Protein AF-A0A2V4NZB8-F1 (afdb_monomer)

Secondary structure (DSSP, 8-state):
------------------------------------THHHHHHHHHHHHHHS-HHHHHHHHHHHHS-HHHHHHIIIIIHHHHHHHHHHHHHHHHHHTS-HHHHHHHHHHHTS-HHHHHHIIIIIHHHHHHHHHHHHHHHHHHHS-HHHHHHHHHHHTS-HHHHHHIIIIIHHHHHHHHHHHHHHHHHHHS-HHHHHHHHHHHTS-HHHHHHIIIIIHHHHHHHHHHHHHH-

InterPro domains:
  IPR005506 Protein of unknown function DUF312, ALF [PF03752] (42-82)
  IPR005506 Protein of unknown function DUF312, ALF [PF03752] (91-128)
  IPR005506 Protein of unknown function DUF312, ALF [PF03752] (134-174)
  IPR005506 Protein of unknown function DUF312, ALF [PF03752] (180-220)

Mean predicted aligned error: 11.59 Å

pLDDT: mean 86.74, std 21.32, range [32.03, 98.62]

Organism: NCBI:txid565073

Sequence (231 aa):
MRAGALRSRIAASGVLALSLVTGLLAVPAAADTAPPAANGDRAKVVAAWKGGGPAVRRAAEIALTGADSDVTAFLTAGQSAAAEADLRANLEQVMGISGPGVRAAGAKALAGSAADVQAFLNGGMKKAVEDDQRVRLSQIMATGGPGVKAAAGKAMDGTVDDVTRFLNEGQFKARDDDDRVKLTQLMSSGGPEVKKAAGAALDGTPDDVREFLRAGWQVAASRDQETLTVA

Solvent-accessible surface area (backbone atoms only — not comparable to full-atom values): 13087 Å² total; per-residue (Å²): 140,82,86,86,90,81,91,84,84,88,87,83,92,84,84,85,87,88,80,88,80,86,88,78,88,80,69,80,79,75,76,86,72,71,75,74,63,60,63,61,53,51,50,52,39,52,50,40,36,72,70,41,50,75,43,21,23,54,52,28,49,54,21,70,78,49,54,72,67,36,42,49,46,28,77,75,46,44,48,62,56,20,46,44,52,37,51,51,53,51,51,53,53,53,34,75,78,45,49,72,43,33,30,55,54,46,54,58,24,66,75,50,52,67,66,43,38,48,50,33,76,76,53,56,44,56,64,26,49,50,51,35,50,54,52,52,46,51,56,49,32,75,73,42,50,73,45,22,30,54,54,38,49,57,19,68,77,47,51,73,66,38,39,50,47,31,75,75,48,48,53,57,56,24,43,49,54,39,50,53,52,52,46,52,53,50,31,72,76,40,48,73,45,23,32,52,54,39,50,59,21,65,78,50,51,72,62,41,40,49,47,31,74,73,52,45,49,63,57,22,47,51,51,37,51,54,56,66,74,76,108

Foldseek 3Di:
DDDDDDDDDDDDDDDDDDDDDDDDDPDPDDPPPDDPPVVVLLVVLVVQLVPPDPQSVVLSVVLNPDDSVSSVVCVVPVNVVSNLVRLLVVLVVVLVPDAPLSVVCSVVLSVDDSVSSVVCVVPVCPVSRLVRLLVVLVVLLVPDDPQSVVQSVVLNPDDSVSSVCCVVPVNVVSRLVRLLVVLVVLLVPADPQSVVQSVVLNVDDSVSSVCCVVPVSVVSRVVRVVVVVVD

Radius of gyration: 45.08 Å; Cα contacts (8 Å, |Δi|>4): 193; chains: 1; bounding box: 103×44×151 Å

Nearest PDB structures (foldseek):
  8w20-assembly1_A  TM=7.837E-01  e=1.047E-11  Streptomyces coelicolor A3(2)
  8w22-assembly1_A  TM=8.767E-01  e=7.640E-05  Streptomyces coelicolor A3(2)

Structure (mmCIF, N/CA/C/O backbone):
data_AF-A0A2V4NZB8-F1
#
_entry.id   AF-A0A2V4NZB8-F1
#
loop_
_atom_site.group_PDB
_atom_site.id
_atom_site.type_symbol
_atom_site.label_atom_id
_atom_site.label_alt_id
_atom_site.label_comp_id
_atom_site.label_asym_id
_atom_site.label_entity_id
_atom_site.label_seq_id
_atom_site.pdbx_PDB_ins_code
_atom_site.Cartn_x
_atom_site.Cartn_y
_atom_site.Cartn_z
_atom_site.occupancy
_atom_site.B_iso_or_equiv
_atom_site.auth_seq_id
_atom_site.auth_comp_id
_atom_site.auth_asym_id
_atom_site.auth_atom_id
_atom_site.pdbx_PDB_model_num
ATOM 1 N N . MET A 1 1 ? -76.070 0.868 102.506 1.00 38.19 1 MET A N 1
ATOM 2 C CA . MET A 1 1 ? -77.181 -0.104 102.665 1.00 38.19 1 MET A CA 1
ATOM 3 C C . MET A 1 1 ? -77.245 -0.909 101.373 1.00 38.19 1 MET A C 1
ATOM 5 O O . MET A 1 1 ? -77.359 -0.278 100.343 1.00 38.19 1 MET A O 1
ATOM 9 N N . ARG A 1 2 ? -77.094 -2.228 101.282 1.00 39.91 2 ARG A N 1
ATOM 10 C CA . 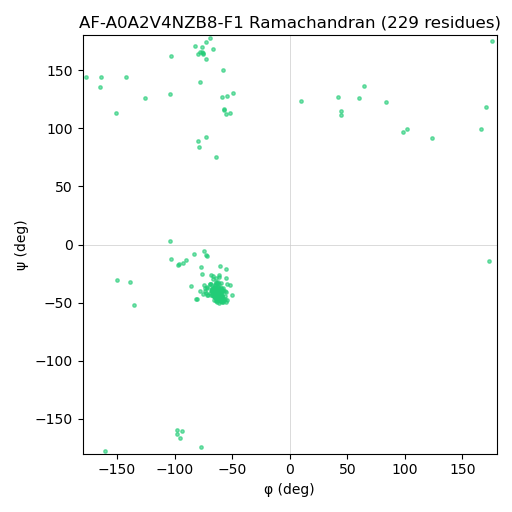ARG A 1 2 ? -76.957 -3.326 102.242 1.00 39.91 2 ARG A CA 1
ATOM 11 C C . ARG A 1 2 ? -75.945 -4.323 101.661 1.00 39.91 2 ARG A C 1
ATOM 13 O O . ARG A 1 2 ? -75.896 -4.527 100.455 1.00 39.91 2 ARG A O 1
ATOM 20 N N . ALA A 1 3 ? -75.160 -4.899 102.558 1.00 32.41 3 ALA A N 1
ATOM 21 C CA . ALA A 1 3 ? -74.259 -6.016 102.332 1.00 32.41 3 ALA A CA 1
ATOM 22 C C . ALA A 1 3 ? -75.007 -7.363 102.395 1.00 32.41 3 ALA A C 1
ATOM 24 O O . ALA A 1 3 ? -76.133 -7.414 102.889 1.00 32.41 3 ALA A O 1
ATOM 25 N N . GLY A 1 4 ? -74.315 -8.441 102.012 1.00 33.25 4 GLY A N 1
ATOM 26 C CA . GLY A 1 4 ? -74.615 -9.820 102.429 1.00 33.25 4 GLY A CA 1
ATOM 27 C C . GLY A 1 4 ? -74.842 -10.758 101.239 1.00 33.25 4 GLY A C 1
ATOM 28 O O . GLY A 1 4 ? -75.910 -10.718 100.652 1.00 33.25 4 GLY A O 1
ATOM 29 N N . ALA A 1 5 ? -73.835 -11.460 100.708 1.00 41.47 5 ALA A N 1
ATOM 30 C CA . ALA A 1 5 ? -73.106 -12.617 101.257 1.00 41.47 5 ALA A CA 1
ATOM 31 C C . ALA A 1 5 ? -73.820 -13.963 101.014 1.00 41.47 5 ALA A C 1
ATOM 33 O O . ALA A 1 5 ? -74.937 -14.149 101.473 1.00 41.47 5 ALA A O 1
ATOM 34 N N . LEU A 1 6 ? -73.135 -14.905 100.348 1.00 42.62 6 LEU A N 1
ATOM 35 C CA . LEU A 1 6 ? -72.707 -16.234 100.844 1.00 42.62 6 LEU A CA 1
ATOM 36 C C . LEU A 1 6 ? -72.171 -17.064 99.647 1.00 42.62 6 LEU A C 1
ATOM 38 O O . LEU A 1 6 ? -72.832 -17.148 98.624 1.00 42.62 6 LEU A O 1
ATOM 42 N N . ARG A 1 7 ? -70.889 -17.478 99.660 1.00 40.66 7 ARG A N 1
ATOM 43 C CA . ARG A 1 7 ? -70.364 -18.833 100.007 1.00 40.66 7 ARG A CA 1
ATOM 44 C C . ARG A 1 7 ? -70.812 -19.935 99.023 1.00 40.66 7 ARG A C 1
ATOM 46 O O . ARG A 1 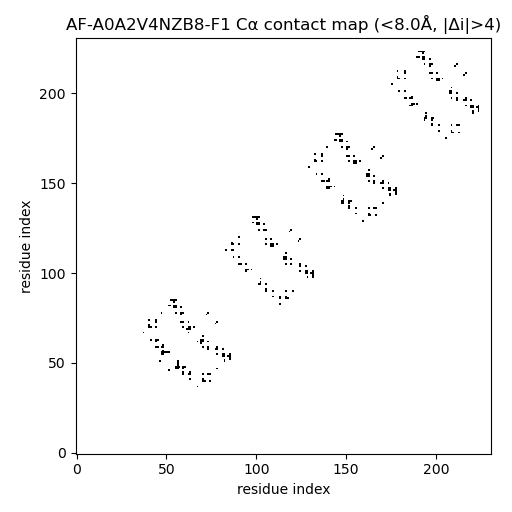7 ? -71.994 -20.050 98.776 1.00 40.66 7 ARG A O 1
ATOM 53 N N . SER A 1 8 ? -70.008 -20.887 98.544 1.00 37.38 8 SER A N 1
ATOM 54 C CA . SER A 1 8 ? -68.585 -21.269 98.621 1.00 37.38 8 SER A CA 1
ATOM 55 C C . SER A 1 8 ? -68.445 -22.610 97.847 1.00 37.38 8 SER A C 1
ATOM 57 O O . SER A 1 8 ? -69.471 -23.219 97.545 1.00 37.38 8 SER A O 1
ATOM 59 N N . ARG A 1 9 ? -67.198 -23.106 97.693 1.00 40.44 9 ARG A N 1
ATOM 60 C CA . ARG A 1 9 ? -66.689 -24.421 97.192 1.00 40.44 9 ARG A CA 1
ATOM 61 C C . ARG A 1 9 ? -66.165 -24.368 95.738 1.00 40.44 9 ARG A C 1
ATOM 63 O O . ARG A 1 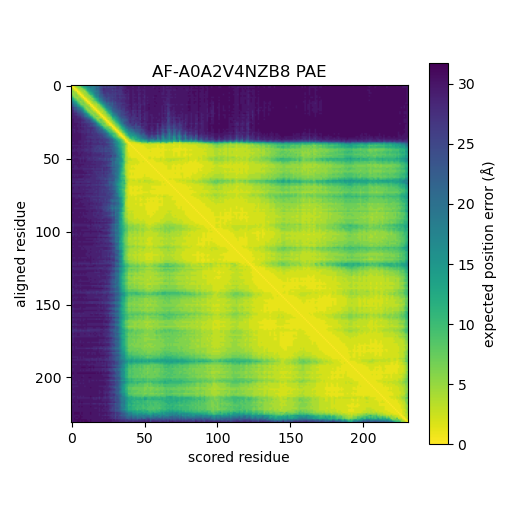9 ? -66.969 -24.235 94.830 1.00 40.44 9 ARG A O 1
ATOM 70 N N . ILE A 1 10 ? -64.850 -24.273 95.440 1.00 39.75 10 ILE A N 1
ATOM 71 C CA . ILE A 1 10 ? -63.638 -25.078 95.814 1.00 39.75 10 ILE A CA 1
ATOM 72 C C . ILE A 1 10 ? -63.821 -26.530 95.320 1.00 39.75 10 ILE A C 1
ATOM 74 O O . ILE A 1 10 ? -64.849 -27.105 95.648 1.00 39.75 10 ILE A O 1
ATOM 78 N N . ALA A 1 11 ? -62.971 -27.219 94.543 1.00 38.00 11 ALA A N 1
A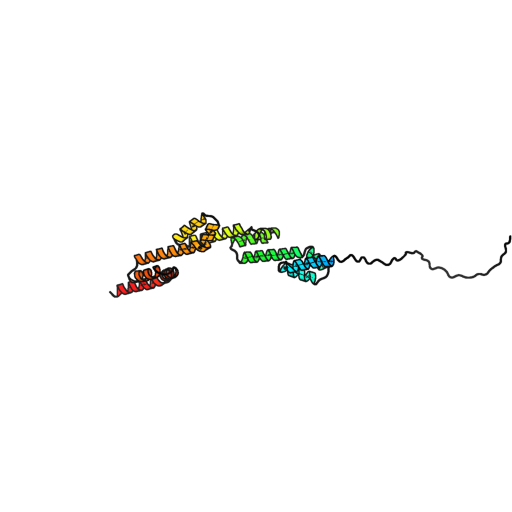TOM 79 C CA . ALA A 1 11 ? -61.527 -27.232 94.230 1.00 38.00 11 ALA A CA 1
ATOM 80 C C . ALA A 1 11 ? -61.348 -27.981 92.864 1.00 38.00 11 ALA A C 1
ATOM 82 O O . ALA A 1 11 ? -62.349 -28.422 92.318 1.00 38.00 11 ALA A O 1
ATOM 83 N N . ALA A 1 12 ? -60.200 -28.256 92.234 1.00 35.16 12 ALA A N 1
ATOM 84 C CA . ALA A 1 12 ? -58.782 -28.213 92.577 1.00 35.16 12 ALA A CA 1
ATOM 85 C C . ALA A 1 12 ? -57.939 -28.264 91.275 1.00 35.16 12 ALA A C 1
ATOM 87 O O . ALA A 1 12 ? -58.286 -28.967 90.332 1.00 35.16 12 ALA A O 1
ATOM 88 N N . SER A 1 13 ? -56.821 -27.538 91.294 1.00 32.88 13 SER A N 1
ATOM 89 C CA . SER A 1 13 ? -55.451 -27.945 90.933 1.00 32.88 13 SER A CA 1
ATOM 90 C C . SER A 1 13 ? -55.152 -28.769 89.663 1.00 32.88 13 SER A C 1
ATOM 92 O O . SER A 1 13 ? -55.308 -29.984 89.636 1.00 32.88 13 SER A O 1
ATOM 94 N N . GLY A 1 14 ? -54.489 -28.110 88.705 1.00 36.59 14 GLY A N 1
ATOM 95 C CA . GLY A 1 14 ? -53.557 -28.702 87.737 1.00 36.59 14 GLY A CA 1
ATOM 96 C C . GLY A 1 14 ? -52.512 -27.654 87.336 1.00 36.59 14 GLY A C 1
ATOM 97 O O . GLY A 1 14 ? -52.858 -26.619 86.781 1.00 36.59 14 GLY A O 1
ATOM 98 N N . VAL A 1 15 ? -51.259 -27.884 87.725 1.00 39.03 15 VAL A N 1
ATOM 99 C CA . VAL A 1 15 ? -50.128 -26.943 87.729 1.00 39.03 15 VAL A CA 1
ATOM 100 C C . VAL A 1 15 ? -49.504 -26.736 86.342 1.00 39.03 15 VAL A C 1
ATOM 102 O O . VAL A 1 15 ? -49.318 -27.681 85.586 1.00 39.03 15 VAL A O 1
ATOM 105 N N . LEU A 1 16 ? -49.161 -25.466 86.096 1.00 32.03 16 LEU A N 1
ATOM 106 C CA . LEU A 1 16 ? -48.114 -24.880 85.248 1.00 32.03 16 LEU A CA 1
ATOM 107 C C . LEU A 1 16 ? -47.325 -25.779 84.271 1.00 32.03 16 LEU A C 1
ATOM 109 O O . LEU A 1 16 ? -46.498 -26.588 84.681 1.00 32.03 16 LEU A O 1
ATOM 113 N N . ALA A 1 17 ? -47.368 -25.386 82.995 1.00 36.34 17 ALA A N 1
ATOM 114 C CA . ALA A 1 17 ? -46.155 -25.163 82.209 1.00 36.34 17 ALA A CA 1
ATOM 115 C C . ALA A 1 17 ? -46.210 -23.741 81.622 1.00 36.34 17 ALA A C 1
ATOM 117 O O . ALA A 1 17 ? -47.206 -23.322 81.036 1.00 36.34 17 ALA A O 1
ATOM 118 N N . LEU A 1 18 ? -45.151 -22.985 81.898 1.00 34.28 18 LEU A N 1
ATOM 119 C CA . LEU A 1 18 ? -45.003 -21.538 81.792 1.00 34.28 18 LEU A CA 1
ATOM 120 C C . LEU A 1 18 ? -44.180 -21.178 80.543 1.00 34.28 18 LEU A C 1
ATOM 122 O O . LEU A 1 18 ? -43.089 -21.722 80.393 1.00 34.28 18 LEU A O 1
ATOM 126 N N . SER A 1 19 ? -44.670 -20.260 79.697 1.00 39.81 19 SER A N 1
ATOM 127 C CA . SER A 1 19 ? -43.939 -19.198 78.943 1.00 39.81 19 SER A CA 1
ATOM 128 C C . SER A 1 19 ? -44.884 -18.639 77.849 1.00 39.81 19 SER A C 1
ATOM 130 O O . SER A 1 19 ? -45.218 -19.357 76.918 1.00 39.81 19 SER A O 1
ATOM 132 N N . LEU A 1 20 ? -45.578 -17.489 77.977 1.00 35.19 20 LEU A N 1
ATOM 133 C CA . LEU A 1 20 ? -45.130 -16.073 77.978 1.00 35.19 20 LEU A CA 1
ATOM 134 C C . LEU A 1 20 ? -44.109 -15.808 76.843 1.00 35.19 20 LEU A C 1
ATOM 136 O O . LEU A 1 20 ? -43.034 -16.386 76.888 1.00 35.19 20 LEU A O 1
ATOM 140 N N . VAL A 1 21 ? -44.350 -14.988 75.802 1.00 38.50 21 VAL A N 1
ATOM 141 C CA . VAL A 1 21 ? -44.764 -13.563 75.820 1.00 38.50 21 VAL A CA 1
ATOM 142 C C . VAL A 1 21 ? -45.006 -13.025 74.381 1.00 38.50 21 VAL A C 1
ATOM 144 O O . VAL A 1 21 ? -44.284 -13.415 73.474 1.00 38.50 21 VAL A O 1
ATOM 147 N N . THR A 1 22 ? -46.017 -12.139 74.229 1.00 36.81 22 THR A N 1
ATOM 148 C CA . THR A 1 22 ? -46.282 -11.071 73.203 1.00 36.81 22 THR A CA 1
ATOM 149 C C . THR A 1 22 ? -46.020 -11.359 71.711 1.00 36.81 22 THR A C 1
ATOM 151 O O . THR A 1 22 ? -44.920 -11.713 71.329 1.00 36.81 22 THR A O 1
ATOM 154 N N . GLY A 1 23 ? -46.936 -11.160 70.758 1.00 41.94 23 GLY A N 1
ATOM 155 C CA . GLY A 1 23 ? -47.819 -10.010 70.549 1.00 41.94 23 GLY A CA 1
ATOM 156 C C . GLY A 1 23 ? -47.222 -9.084 69.479 1.00 41.94 23 GLY A C 1
ATOM 157 O O . GLY A 1 23 ? -46.381 -8.269 69.827 1.00 41.94 23 GLY A O 1
ATOM 158 N N . LEU A 1 24 ? -47.643 -9.186 68.209 1.00 36.78 24 LEU A N 1
ATOM 159 C CA . LEU A 1 24 ? -47.500 -8.102 67.223 1.00 36.78 24 LEU A CA 1
ATOM 160 C C . LEU A 1 24 ? -48.379 -8.346 65.985 1.00 36.78 24 LEU A C 1
ATOM 162 O O . LEU A 1 24 ? -48.451 -9.455 65.462 1.00 36.78 24 LEU A O 1
ATOM 166 N N . LEU A 1 25 ? -49.053 -7.286 65.545 1.00 40.41 25 LEU A N 1
ATOM 167 C CA . LEU A 1 25 ? -49.887 -7.200 64.349 1.00 40.41 25 LEU A CA 1
ATOM 168 C C . LEU A 1 25 ? -49.085 -7.606 63.103 1.00 40.41 25 LEU A C 1
ATOM 170 O O . LEU A 1 25 ? -48.179 -6.884 62.691 1.00 40.41 25 LEU A O 1
ATOM 174 N N . ALA A 1 26 ? -49.431 -8.731 62.479 1.00 34.97 26 ALA A N 1
ATOM 175 C CA . ALA A 1 26 ? -48.904 -9.079 61.165 1.00 34.97 26 ALA A CA 1
ATOM 176 C C . ALA A 1 26 ? -49.678 -8.296 60.096 1.00 34.97 26 ALA A C 1
ATOM 178 O O . ALA A 1 26 ? -50.704 -8.733 59.578 1.00 34.97 26 ALA A O 1
ATOM 179 N N . VAL A 1 27 ? -49.177 -7.097 59.808 1.00 44.88 27 VAL A N 1
ATOM 180 C CA . VAL A 1 27 ? -49.409 -6.388 58.547 1.00 44.88 27 VAL A CA 1
ATOM 181 C C . VAL A 1 27 ? -48.975 -7.347 57.429 1.00 44.88 27 VAL A C 1
ATOM 183 O O . VAL A 1 27 ? -47.866 -7.882 57.529 1.00 44.88 27 VAL A O 1
ATOM 186 N N . PRO A 1 28 ? -49.796 -7.640 56.402 1.00 41.47 28 PRO A N 1
ATOM 187 C CA . PRO A 1 28 ? -49.324 -8.467 55.303 1.00 41.47 28 PRO A CA 1
ATOM 188 C C . PRO A 1 28 ? -48.115 -7.764 54.688 1.00 41.47 28 PRO A C 1
ATOM 190 O O . PRO A 1 28 ? -48.176 -6.571 54.385 1.00 41.47 28 PRO A O 1
ATOM 193 N N . ALA A 1 29 ? -47.007 -8.497 54.581 1.00 39.47 29 ALA A N 1
ATOM 194 C CA . ALA A 1 29 ? -45.796 -8.024 53.940 1.00 39.47 29 ALA A CA 1
ATOM 195 C C . ALA A 1 29 ? -46.168 -7.499 52.551 1.00 39.47 29 ALA A C 1
ATOM 197 O O . ALA A 1 29 ? -46.609 -8.259 51.686 1.00 39.47 29 ALA A O 1
ATOM 198 N N . ALA A 1 30 ? -46.025 -6.188 52.359 1.00 43.03 30 ALA A N 1
ATOM 199 C CA . ALA A 1 30 ? -45.939 -5.627 51.030 1.00 43.03 30 ALA A CA 1
ATOM 200 C C . ALA A 1 30 ? -44.758 -6.332 50.359 1.00 43.03 30 ALA A C 1
ATOM 202 O O . ALA A 1 30 ? -43.626 -6.247 50.833 1.00 43.03 30 ALA A O 1
ATOM 203 N N . ALA A 1 31 ? -45.039 -7.097 49.308 1.00 39.78 31 ALA A N 1
ATOM 204 C CA . ALA A 1 31 ? -43.998 -7.503 48.392 1.00 39.78 31 ALA A CA 1
ATOM 205 C C . ALA A 1 31 ? -43.359 -6.210 47.875 1.00 39.78 31 ALA A C 1
ATOM 207 O O . ALA A 1 31 ? -44.042 -5.402 47.243 1.00 39.78 31 ALA A O 1
ATOM 208 N N . ASP A 1 32 ? -42.075 -6.011 48.166 1.00 41.19 32 ASP A N 1
ATOM 209 C CA . ASP A 1 32 ? -41.232 -5.038 47.478 1.00 41.19 32 ASP A CA 1
ATOM 210 C C . ASP A 1 32 ? -41.121 -5.468 46.008 1.00 41.19 32 ASP A C 1
ATOM 212 O O . ASP A 1 32 ? -40.121 -6.017 45.550 1.00 41.19 32 ASP A O 1
ATOM 216 N N . THR A 1 33 ? -42.181 -5.257 45.231 1.00 45.59 33 THR A N 1
ATOM 217 C CA . THR A 1 33 ? -42.083 -5.225 43.779 1.00 45.59 33 THR A CA 1
ATOM 218 C C . THR A 1 33 ? -41.525 -3.862 43.419 1.00 45.59 33 THR A C 1
ATOM 220 O O . THR A 1 33 ? -42.267 -2.922 43.122 1.00 45.59 33 THR A O 1
ATOM 223 N N . ALA A 1 34 ? -40.199 -3.747 43.472 1.00 42.44 34 ALA A N 1
ATOM 224 C CA . ALA A 1 34 ? -39.512 -2.714 42.720 1.00 42.44 34 ALA A CA 1
ATOM 225 C C . ALA A 1 34 ? -40.025 -2.761 41.258 1.00 42.44 34 ALA A C 1
ATOM 227 O O . ALA A 1 34 ? -40.096 -3.851 40.678 1.00 42.44 34 ALA A O 1
ATOM 228 N N . PRO A 1 35 ? -40.427 -1.629 40.649 1.00 45.19 35 PRO A N 1
ATOM 229 C CA . PRO A 1 35 ? -40.861 -1.595 39.253 1.00 45.19 35 PRO A CA 1
ATOM 230 C C . PRO A 1 35 ? -39.754 -2.110 38.318 1.00 45.19 35 PRO A C 1
ATOM 232 O O . PRO A 1 35 ? -38.572 -1.928 38.623 1.00 45.19 35 PRO A O 1
ATOM 235 N N . PRO A 1 36 ? -40.084 -2.714 37.161 1.00 50.53 36 PRO A N 1
ATOM 236 C CA . PRO A 1 36 ? -39.102 -3.379 36.318 1.00 50.53 36 PRO A CA 1
ATOM 237 C C . PRO A 1 36 ? -38.206 -2.355 35.611 1.00 50.53 36 PRO A C 1
ATOM 239 O O . PRO A 1 36 ? -38.475 -1.935 34.485 1.00 50.53 36 PRO A O 1
ATOM 242 N N . ALA A 1 37 ? -37.066 -2.035 36.222 1.00 52.19 37 ALA A N 1
ATOM 243 C CA . ALA A 1 37 ? -35.895 -1.534 35.499 1.00 52.19 37 ALA A CA 1
ATOM 244 C C . ALA A 1 37 ? -35.467 -2.509 34.371 1.00 52.19 37 ALA A C 1
ATOM 246 O O . ALA A 1 37 ? -34.862 -2.099 33.378 1.00 52.19 37 ALA A O 1
ATOM 247 N N . ALA A 1 38 ? -35.881 -3.780 34.478 1.00 55.56 38 ALA A N 1
ATOM 248 C CA . ALA A 1 38 ? -35.614 -4.881 33.555 1.00 55.56 38 ALA A CA 1
ATOM 249 C C . ALA A 1 38 ? -35.959 -4.590 32.080 1.00 55.56 38 ALA A C 1
ATOM 251 O O . ALA A 1 38 ? -35.229 -5.029 31.191 1.00 55.56 38 ALA A O 1
ATOM 252 N N . ASN A 1 39 ? -37.012 -3.814 31.790 1.00 66.75 39 ASN A N 1
ATOM 253 C CA . ASN A 1 39 ? -37.368 -3.493 30.400 1.00 66.75 39 ASN A CA 1
ATOM 254 C C . ASN A 1 39 ? -36.372 -2.517 29.752 1.00 66.75 39 ASN A C 1
ATOM 256 O O . ASN A 1 39 ? -36.056 -2.652 28.570 1.00 66.75 39 ASN A O 1
ATOM 260 N N . GLY A 1 40 ? -35.855 -1.551 30.518 1.00 86.62 40 GLY A N 1
ATOM 261 C CA . GLY A 1 40 ? -34.892 -0.568 30.020 1.00 86.62 40 GLY A CA 1
ATOM 262 C C . GLY A 1 40 ? -33.513 -1.178 29.784 1.00 86.62 40 GLY A C 1
ATOM 263 O O . GLY A 1 40 ? -32.887 -0.922 28.757 1.00 86.62 40 GLY A O 1
ATOM 264 N N . ASP A 1 41 ? -33.059 -2.033 30.698 1.00 94.00 41 ASP A N 1
ATOM 265 C CA . ASP A 1 41 ? -31.751 -2.675 30.584 1.00 94.00 41 ASP A CA 1
ATOM 266 C C . ASP A 1 41 ? -31.723 -3.736 29.483 1.00 94.00 41 ASP A C 1
ATOM 268 O O . ASP A 1 41 ? -30.826 -3.707 28.640 1.00 94.00 41 ASP A O 1
ATOM 272 N N . ARG A 1 42 ? -32.754 -4.586 29.369 1.00 95.19 42 ARG A N 1
ATOM 273 C CA . ARG A 1 42 ? -32.869 -5.502 28.220 1.00 95.19 42 ARG A CA 1
ATOM 274 C C . ARG A 1 42 ? -32.937 -4.741 26.893 1.00 95.19 42 ARG A C 1
ATOM 276 O O . ARG A 1 42 ? -32.309 -5.168 25.927 1.00 95.19 42 ARG A O 1
ATOM 283 N N . ALA A 1 43 ? -33.609 -3.587 26.835 1.00 95.62 43 ALA A N 1
ATOM 284 C CA . ALA A 1 43 ? -33.610 -2.748 25.635 1.00 95.62 43 ALA A CA 1
ATOM 285 C C . ALA A 1 43 ? -32.202 -2.235 25.263 1.00 95.62 43 ALA A C 1
ATOM 287 O O . ALA A 1 43 ? -31.855 -2.234 24.0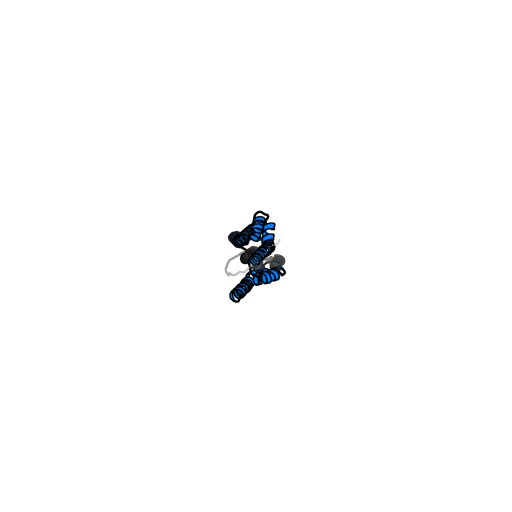79 1.00 95.62 43 ALA A O 1
ATOM 288 N N . LYS A 1 44 ? -31.361 -1.869 26.244 1.00 97.00 44 LYS A N 1
ATOM 289 C CA . LYS A 1 44 ? -29.947 -1.515 26.002 1.00 97.00 44 LYS A CA 1
ATOM 290 C C . LYS A 1 44 ? -29.153 -2.701 25.452 1.00 97.00 44 LYS A C 1
ATOM 292 O O . LYS A 1 44 ? -28.399 -2.528 24.497 1.00 97.00 44 LYS A O 1
ATOM 297 N N . VAL A 1 45 ? -29.356 -3.907 25.990 1.00 97.62 45 VAL A N 1
ATOM 298 C CA . VAL A 1 45 ? -28.684 -5.118 25.483 1.00 97.62 45 VAL A CA 1
ATOM 299 C C . VAL A 1 45 ? -29.132 -5.449 24.057 1.00 97.62 45 VAL A C 1
ATOM 301 O O . VAL A 1 45 ? -28.295 -5.752 23.212 1.00 97.62 45 VAL A O 1
ATOM 304 N N . VAL A 1 46 ? -30.420 -5.298 23.728 1.00 97.50 46 VAL A N 1
ATOM 305 C CA . VAL A 1 46 ? -30.908 -5.434 22.341 1.00 97.50 46 VAL A CA 1
ATOM 306 C C . VAL A 1 46 ? -30.267 -4.395 21.417 1.00 97.50 46 VAL A C 1
ATOM 308 O O . VAL A 1 46 ? -29.920 -4.718 20.281 1.00 97.50 46 VAL A O 1
ATOM 311 N N . ALA A 1 47 ? -30.086 -3.153 21.873 1.00 97.06 47 ALA A N 1
ATOM 312 C CA . ALA A 1 47 ? -29.393 -2.134 21.088 1.00 97.06 47 ALA A CA 1
ATOM 313 C C . ALA A 1 47 ? -27.927 -2.524 20.827 1.00 97.06 47 ALA A C 1
ATOM 315 O O . ALA A 1 47 ? -27.470 -2.437 19.685 1.00 97.06 47 ALA A O 1
ATOM 316 N N . ALA A 1 48 ? -27.223 -3.035 21.843 1.00 97.50 48 ALA A N 1
ATOM 317 C CA . ALA A 1 48 ? -25.867 -3.564 21.697 1.00 97.50 48 ALA A CA 1
ATOM 318 C C . ALA A 1 48 ? -25.816 -4.786 20.760 1.00 97.50 48 ALA A C 1
ATOM 320 O O . ALA A 1 48 ? -24.920 -4.878 19.929 1.00 97.50 48 ALA A O 1
ATOM 321 N N . TRP A 1 49 ? -26.804 -5.682 20.811 1.00 97.69 49 TRP A N 1
ATOM 322 C CA . TRP A 1 49 ? -26.916 -6.817 19.889 1.00 97.69 49 TRP A CA 1
ATOM 323 C C . TRP A 1 49 ? -27.131 -6.383 18.431 1.00 97.69 49 TRP A C 1
ATOM 325 O O . TRP A 1 49 ? -26.575 -6.974 17.510 1.00 97.69 49 TRP A O 1
ATOM 335 N N . LYS A 1 50 ? -27.908 -5.322 18.189 1.00 97.44 50 LYS A N 1
ATOM 336 C CA . LYS A 1 50 ? -28.139 -4.809 16.828 1.00 97.44 50 LYS A CA 1
ATOM 337 C C . LYS A 1 50 ? -26.931 -4.043 16.279 1.00 97.44 50 LYS A C 1
ATOM 339 O O . LYS A 1 50 ? -26.580 -4.207 15.111 1.00 97.44 50 LYS A O 1
ATOM 344 N N . GLY A 1 51 ? -26.314 -3.200 17.107 1.00 94.94 51 GLY A N 1
ATOM 345 C CA . GLY A 1 51 ? -25.262 -2.266 16.687 1.00 94.94 51 GLY A CA 1
ATOM 346 C C . GLY A 1 51 ? -23.826 -2.739 16.921 1.00 94.94 51 GLY A C 1
ATOM 347 O O . GLY A 1 51 ? -22.908 -2.186 16.328 1.00 94.94 51 GLY A O 1
ATOM 348 N N . GLY A 1 52 ? -23.619 -3.738 17.776 1.00 94.62 52 GLY A N 1
ATOM 349 C CA . GLY A 1 52 ? -22.296 -4.217 18.163 1.00 94.62 52 GLY A CA 1
ATOM 350 C C . GLY A 1 52 ? -21.610 -5.067 17.096 1.00 94.62 52 GLY A C 1
ATOM 351 O O . GLY A 1 52 ? -22.253 -5.574 16.169 1.00 94.62 52 GLY A O 1
ATOM 352 N N . GLY A 1 53 ? -20.297 -5.237 17.262 1.00 96.88 53 GLY A N 1
ATOM 353 C CA . GLY A 1 53 ? -19.491 -6.180 16.491 1.00 96.88 53 GLY A CA 1
ATOM 354 C C . GLY A 1 53 ? -19.747 -7.643 16.891 1.00 96.88 53 GLY A C 1
ATOM 355 O O . GLY A 1 53 ? -20.520 -7.908 17.816 1.00 96.88 53 GLY A O 1
ATOM 356 N N . PRO A 1 54 ? -19.154 -8.616 16.177 1.00 98.06 54 PRO A N 1
ATOM 357 C CA . PRO A 1 54 ? -19.438 -10.042 16.355 1.00 98.06 54 PRO A CA 1
ATOM 358 C C . PRO A 1 54 ? -19.372 -10.553 17.802 1.00 98.06 54 PRO A C 1
ATOM 360 O O . PRO A 1 54 ? -20.248 -11.316 18.222 1.00 98.06 54 PRO A O 1
ATOM 363 N N . ALA A 1 55 ? -18.366 -10.147 18.576 1.00 98.06 55 ALA A N 1
ATOM 364 C CA . ALA A 1 55 ? -18.222 -10.525 19.974 1.00 98.06 55 ALA A CA 1
ATOM 365 C C . ALA A 1 55 ? -19.282 -9.846 20.845 1.00 98.06 55 ALA A C 1
ATOM 367 O O . ALA A 1 55 ? -19.906 -10.527 21.662 1.00 98.06 55 ALA A O 1
ATOM 368 N N . VAL A 1 56 ? -19.549 -8.548 20.643 1.00 98.56 56 VAL A N 1
ATOM 369 C CA . VAL A 1 56 ? -20.612 -7.833 21.374 1.00 98.56 56 VAL A CA 1
ATOM 370 C C . VAL A 1 56 ? -21.977 -8.459 21.110 1.00 98.56 56 VAL A C 1
ATOM 372 O O . VAL A 1 56 ? -22.733 -8.673 22.056 1.00 98.56 56 VAL A O 1
ATOM 375 N N . ARG A 1 57 ? -22.291 -8.817 19.857 1.00 98.44 57 ARG A N 1
ATOM 376 C CA . ARG A 1 57 ? -23.557 -9.488 19.518 1.00 98.44 57 ARG A CA 1
ATOM 377 C C . ARG A 1 57 ? -23.687 -10.821 20.234 1.00 98.44 57 ARG A C 1
ATOM 379 O O . ARG A 1 57 ? -24.707 -11.067 20.866 1.00 98.44 57 ARG A O 1
ATOM 386 N N . ARG A 1 58 ? -22.645 -11.651 20.189 1.00 98.25 58 ARG A N 1
ATOM 387 C CA . ARG A 1 58 ? -22.648 -12.952 20.867 1.00 98.25 58 ARG A CA 1
ATOM 388 C C . ARG A 1 58 ? -22.842 -12.800 22.378 1.00 98.25 58 ARG A C 1
ATOM 390 O O . ARG A 1 58 ? -23.652 -13.508 22.964 1.00 98.25 58 ARG A O 1
ATOM 397 N N . ALA A 1 59 ? -22.133 -11.862 23.004 1.00 98.25 59 ALA A N 1
ATOM 398 C CA . ALA A 1 59 ? -22.257 -11.599 24.436 1.00 98.25 59 ALA A CA 1
ATOM 399 C C . ALA A 1 59 ? -23.650 -11.057 24.812 1.00 98.25 59 ALA A C 1
ATOM 401 O O . ALA A 1 59 ? -24.217 -11.462 25.826 1.00 98.25 59 ALA A O 1
ATOM 402 N N . ALA A 1 60 ? -24.226 -10.193 23.974 1.00 98.19 60 ALA A N 1
ATOM 403 C CA . ALA A 1 60 ? -25.571 -9.665 24.165 1.00 98.19 60 ALA A CA 1
ATOM 404 C C . ALA A 1 60 ? -26.651 -10.749 24.003 1.00 98.19 60 ALA A C 1
ATOM 406 O O . ALA A 1 60 ? -27.605 -10.773 24.771 1.00 98.19 60 ALA A O 1
ATOM 407 N N . GLU A 1 61 ? -26.500 -11.669 23.047 1.00 98.00 61 GLU A N 1
ATOM 408 C CA . GLU A 1 61 ? -27.411 -12.807 22.861 1.00 98.00 61 GLU A CA 1
ATOM 409 C C . GLU A 1 61 ? -27.427 -13.723 24.091 1.00 98.00 61 GLU A C 1
ATOM 411 O O . GLU A 1 61 ? -28.498 -14.023 24.620 1.00 98.00 61 GLU A O 1
ATOM 416 N N . ILE A 1 62 ? -26.244 -14.078 24.606 1.00 97.94 62 ILE A N 1
ATOM 417 C CA . ILE A 1 62 ? -26.109 -14.861 25.842 1.00 97.94 62 ILE A CA 1
ATOM 418 C C . ILE A 1 62 ? -26.851 -14.163 26.989 1.00 97.94 62 ILE A C 1
ATOM 420 O O . ILE A 1 62 ? -27.697 -14.781 27.632 1.00 97.94 62 ILE A O 1
ATOM 424 N N . ALA A 1 63 ? -26.619 -12.862 27.188 1.00 97.62 63 ALA A N 1
ATOM 425 C CA . ALA A 1 63 ? -27.280 -12.094 28.241 1.00 97.62 63 ALA A CA 1
ATOM 426 C C . ALA A 1 63 ? -28.809 -11.999 28.061 1.00 97.62 63 ALA A C 1
ATOM 428 O O . ALA A 1 63 ? -29.551 -12.076 29.037 1.00 97.62 63 ALA A O 1
ATOM 429 N N . LEU A 1 64 ? -29.305 -11.862 26.825 1.00 97.00 64 LEU A N 1
ATOM 430 C CA . LEU A 1 64 ? -30.744 -11.779 26.538 1.00 97.00 64 LEU A CA 1
ATOM 431 C C . LEU A 1 64 ? -31.478 -13.100 26.784 1.00 97.00 64 LEU A C 1
ATOM 433 O O . LEU A 1 64 ? -32.636 -13.072 27.208 1.00 97.00 64 LEU A O 1
ATOM 437 N N . THR A 1 65 ? -30.817 -14.231 26.530 1.00 96.75 65 THR A N 1
ATOM 438 C CA . THR A 1 65 ? -31.361 -15.579 26.784 1.00 96.75 65 THR A CA 1
ATOM 439 C C . THR A 1 65 ? -31.196 -16.048 28.234 1.00 96.75 65 THR A C 1
ATOM 441 O O . THR A 1 65 ? -31.764 -17.073 28.608 1.00 96.75 65 THR A O 1
ATOM 444 N N . GLY A 1 66 ? -30.448 -15.295 29.046 1.00 93.94 66 GLY A N 1
ATOM 445 C CA . GLY A 1 66 ? -30.160 -15.593 30.445 1.00 93.94 66 GLY A CA 1
ATOM 446 C C . GLY A 1 66 ? -31.093 -14.919 31.457 1.00 93.94 66 GLY A C 1
ATOM 447 O O . GLY A 1 66 ? -32.159 -14.371 31.137 1.00 93.94 66 GLY A O 1
ATOM 448 N N . ALA A 1 67 ? -30.664 -14.967 32.716 1.00 95.38 67 ALA A N 1
ATOM 449 C CA . ALA A 1 67 ? -31.327 -14.317 33.838 1.00 95.38 67 ALA A CA 1
ATOM 450 C C . ALA A 1 67 ? -31.064 -12.800 33.843 1.00 95.38 67 ALA A C 1
ATOM 452 O O . ALA A 1 67 ? -30.152 -12.297 33.188 1.00 95.38 67 ALA A O 1
ATOM 453 N N . ASP A 1 68 ? -31.830 -12.044 34.632 1.00 94.44 68 ASP A N 1
ATOM 454 C CA . ASP A 1 68 ? -31.630 -10.590 34.739 1.00 94.44 68 ASP A CA 1
ATOM 455 C C . ASP A 1 68 ? -30.238 -10.221 35.289 1.00 94.44 68 ASP A C 1
ATOM 457 O O . ASP A 1 68 ? -29.687 -9.182 34.929 1.00 94.44 68 ASP A O 1
ATOM 461 N N . SER A 1 69 ? -29.607 -11.107 36.070 1.00 95.75 69 SER A N 1
ATOM 462 C CA . SER A 1 69 ? -28.207 -10.958 36.483 1.00 95.75 69 SER A CA 1
ATOM 463 C C . SER A 1 69 ? -27.227 -10.970 35.306 1.00 95.75 69 SER A C 1
ATOM 465 O O . SER A 1 69 ? -26.218 -10.269 35.363 1.00 95.75 69 SER A O 1
ATOM 467 N N . ASP A 1 70 ? -27.516 -11.715 34.235 1.00 97.25 70 ASP A N 1
ATOM 468 C CA . ASP A 1 70 ? -26.665 -11.786 33.040 1.00 97.25 70 ASP A CA 1
ATOM 469 C C . ASP A 1 70 ? -26.771 -10.496 32.219 1.00 97.25 70 ASP A C 1
ATOM 471 O O . ASP A 1 70 ? -25.768 -9.980 31.721 1.00 97.25 70 ASP A O 1
ATOM 475 N N . VAL A 1 71 ? -27.975 -9.916 32.153 1.00 97.62 71 VAL A N 1
ATOM 476 C CA . VAL A 1 71 ? -28.215 -8.580 31.587 1.00 97.62 71 VAL A CA 1
ATOM 477 C C . VAL A 1 71 ? -27.406 -7.531 32.352 1.00 97.62 71 VAL A C 1
ATOM 479 O O . VAL A 1 71 ? -26.681 -6.745 31.738 1.00 97.62 71 VAL A O 1
ATOM 482 N N . THR A 1 72 ? -27.468 -7.540 33.687 1.00 97.00 72 THR A N 1
ATOM 483 C CA . THR A 1 72 ? -26.682 -6.619 34.520 1.00 97.00 72 THR A CA 1
ATOM 484 C C . THR A 1 72 ? -25.179 -6.837 34.345 1.00 97.00 72 THR A C 1
ATOM 486 O O . THR A 1 72 ? -24.441 -5.862 34.183 1.00 97.00 72 THR A O 1
ATOM 489 N N . ALA A 1 73 ? -24.704 -8.085 34.325 1.00 97.75 73 ALA A N 1
ATOM 490 C CA . ALA A 1 73 ? -23.287 -8.400 34.146 1.00 97.75 73 ALA A CA 1
ATOM 491 C C . ALA A 1 73 ? -22.761 -7.927 32.780 1.00 97.75 73 ALA A C 1
ATOM 493 O O . ALA A 1 73 ? -21.679 -7.334 32.691 1.00 97.75 73 ALA A O 1
ATOM 494 N N . PHE A 1 74 ? -23.550 -8.115 31.719 1.00 98.19 74 PHE A N 1
ATOM 495 C CA . PHE A 1 74 ? -23.221 -7.617 30.389 1.00 98.19 74 PHE A CA 1
ATOM 496 C C . PHE A 1 74 ? -23.109 -6.091 30.368 1.00 98.19 74 PHE A C 1
ATOM 498 O O . PHE A 1 74 ? -22.097 -5.563 29.912 1.00 98.19 74 PHE A O 1
ATOM 505 N N . LEU A 1 75 ? -24.106 -5.380 30.899 1.00 97.44 75 LEU A N 1
ATOM 506 C CA . LEU A 1 75 ? -24.100 -3.916 30.908 1.00 97.44 75 LEU A CA 1
ATOM 507 C C . LEU A 1 75 ? -22.995 -3.333 31.802 1.00 97.44 75 LEU A C 1
ATOM 509 O O . LEU A 1 75 ? -22.493 -2.250 31.515 1.00 97.44 75 LEU A O 1
ATOM 513 N N . THR A 1 76 ? -22.602 -4.046 32.861 1.00 97.69 76 THR A N 1
ATOM 514 C CA . THR A 1 76 ? -21.565 -3.589 33.799 1.00 97.69 76 THR A CA 1
ATOM 515 C C . THR A 1 76 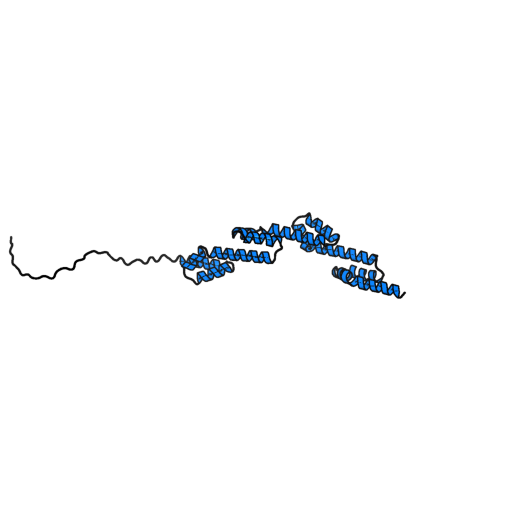? -20.152 -3.774 33.244 1.00 97.69 76 THR A C 1
ATOM 517 O O . THR A 1 76 ? -19.304 -2.907 33.440 1.00 97.69 76 THR A O 1
ATOM 520 N N . ALA A 1 77 ? -19.876 -4.892 32.563 1.00 96.50 77 ALA A N 1
ATOM 521 C CA . ALA A 1 77 ? -18.524 -5.212 32.088 1.00 96.50 77 ALA A CA 1
ATOM 522 C C . ALA A 1 77 ? -18.480 -6.048 30.798 1.00 96.50 77 ALA A C 1
ATOM 524 O O . ALA A 1 77 ? -17.537 -5.927 30.017 1.00 96.50 77 ALA A O 1
ATOM 525 N N . GLY A 1 78 ? -19.478 -6.901 30.548 1.00 97.62 78 GLY A N 1
ATOM 526 C CA . GLY A 1 78 ? -19.448 -7.804 29.392 1.00 97.62 78 GLY A CA 1
ATOM 527 C C . GLY A 1 78 ? -19.432 -7.078 28.044 1.00 97.62 78 GLY A C 1
ATOM 528 O O . GLY A 1 78 ? -18.731 -7.505 27.129 1.00 97.62 78 GLY A O 1
ATOM 529 N N . GLN A 1 79 ? -20.141 -5.953 27.924 1.00 97.44 79 GLN A N 1
ATOM 530 C CA . GLN A 1 79 ? -20.185 -5.172 26.691 1.00 97.44 79 GLN A CA 1
ATOM 531 C C . GLN A 1 79 ? -18.819 -4.573 26.341 1.00 97.44 79 GLN A C 1
ATOM 533 O O . GLN A 1 79 ? -18.408 -4.650 25.184 1.00 97.44 79 GLN A O 1
ATOM 538 N N . SER A 1 80 ? -18.112 -3.981 27.309 1.00 96.69 80 SER A N 1
ATOM 539 C CA . SER A 1 80 ? -16.800 -3.368 27.067 1.00 96.69 80 SER A CA 1
ATOM 540 C C . SER A 1 80 ? -15.736 -4.422 26.768 1.00 96.69 80 SER A C 1
ATOM 542 O O . SER A 1 80 ? -14.982 -4.253 25.812 1.00 96.69 80 SER A O 1
ATOM 544 N N . ALA A 1 81 ? -15.733 -5.543 27.496 1.00 96.88 81 ALA A N 1
ATOM 545 C CA . ALA A 1 81 ? -14.831 -6.663 27.226 1.00 96.88 81 ALA A CA 1
ATOM 546 C C . ALA A 1 81 ? -15.050 -7.257 25.822 1.00 96.88 81 ALA A C 1
ATOM 548 O O . ALA A 1 81 ? -14.095 -7.528 25.094 1.00 96.88 81 ALA A O 1
ATOM 549 N N . ALA A 1 82 ? -16.310 -7.420 25.408 1.00 98.06 82 ALA A N 1
ATOM 550 C CA . ALA A 1 82 ? -16.636 -7.905 24.072 1.00 98.06 82 ALA A CA 1
ATOM 551 C C . ALA A 1 82 ? -16.271 -6.887 22.974 1.00 98.06 82 ALA A C 1
ATOM 553 O O . ALA A 1 82 ? -15.743 -7.275 21.935 1.00 98.06 82 ALA A O 1
ATOM 554 N N . ALA A 1 83 ? -16.487 -5.589 23.211 1.00 97.19 83 ALA A N 1
ATOM 555 C CA . ALA A 1 83 ? -16.099 -4.535 22.273 1.00 97.19 83 ALA A CA 1
ATOM 556 C C . ALA A 1 83 ? -14.575 -4.456 22.092 1.00 97.19 83 ALA A C 1
ATOM 558 O O . ALA A 1 83 ? -14.092 -4.253 20.981 1.00 97.19 83 ALA A O 1
ATOM 559 N N . GLU A 1 84 ? -13.810 -4.665 23.163 1.00 97.50 84 GLU A N 1
ATOM 560 C CA . GLU A 1 84 ? -12.352 -4.751 23.106 1.00 97.50 84 GLU A CA 1
ATOM 561 C C . GLU A 1 84 ? -11.877 -5.967 22.292 1.00 97.50 84 GLU A C 1
ATOM 563 O O . GLU A 1 84 ? -10.933 -5.849 21.508 1.00 97.50 84 GLU A O 1
ATOM 568 N N . ALA A 1 85 ? -12.552 -7.115 22.415 1.00 97.81 85 ALA A N 1
ATOM 569 C CA . ALA A 1 85 ? -12.269 -8.286 21.586 1.00 97.81 85 ALA A CA 1
ATOM 570 C C . ALA A 1 85 ? -12.536 -8.016 20.094 1.00 97.81 85 ALA A C 1
ATOM 572 O O . ALA A 1 85 ? -11.691 -8.336 19.257 1.00 97.81 85 ALA A O 1
ATOM 573 N N . ASP A 1 86 ? -13.661 -7.373 19.760 1.00 98.06 86 ASP A N 1
ATOM 574 C CA . ASP A 1 86 ? -13.970 -6.958 18.384 1.00 98.06 86 ASP A CA 1
ATOM 575 C C . ASP A 1 86 ? -12.922 -5.980 17.831 1.00 98.06 86 ASP A C 1
ATOM 577 O O . ASP A 1 86 ? -12.490 -6.095 16.682 1.00 98.06 86 ASP A O 1
ATOM 581 N N . LEU A 1 87 ? -12.474 -5.034 18.658 1.00 97.25 87 LEU A N 1
ATOM 582 C CA . LEU A 1 87 ? -11.476 -4.042 18.281 1.00 97.25 87 LEU A CA 1
ATOM 583 C C . LEU A 1 87 ? -10.111 -4.678 17.974 1.00 97.25 87 LEU A C 1
ATOM 585 O O . LEU A 1 87 ? -9.490 -4.347 16.961 1.00 97.25 87 LEU A O 1
ATOM 589 N N . ARG A 1 88 ? -9.650 -5.606 18.824 1.00 98.25 88 ARG A N 1
ATOM 590 C CA . ARG A 1 88 ? -8.393 -6.332 18.588 1.00 98.25 88 ARG A CA 1
ATOM 591 C C . ARG A 1 88 ? -8.476 -7.221 17.352 1.00 98.25 88 ARG A C 1
ATOM 593 O O . ARG A 1 88 ? -7.559 -7.179 16.539 1.00 98.25 88 ARG A O 1
ATOM 600 N N . ALA A 1 89 ? -9.589 -7.928 17.157 1.00 98.06 89 ALA A N 1
ATOM 601 C CA . ALA A 1 89 ? -9.807 -8.735 15.958 1.00 98.06 89 ALA A CA 1
ATOM 602 C C . ALA A 1 89 ? -9.765 -7.885 14.673 1.00 98.06 89 ALA A C 1
ATOM 604 O O . ALA A 1 89 ? -9.166 -8.290 13.676 1.00 98.06 89 ALA A O 1
ATOM 605 N N . ASN A 1 90 ? -10.340 -6.676 14.698 1.00 97.44 90 ASN A N 1
ATOM 606 C CA . ASN A 1 90 ? -10.253 -5.742 13.575 1.00 97.44 90 ASN A CA 1
ATOM 607 C C . ASN A 1 90 ? -8.797 -5.333 13.285 1.00 97.44 90 ASN A C 1
ATOM 609 O O . ASN A 1 90 ? -8.357 -5.366 12.136 1.00 97.44 90 ASN A O 1
ATOM 613 N N . LEU A 1 91 ? -8.017 -4.999 14.319 1.00 97.62 91 LEU A N 1
ATOM 614 C CA . LEU A 1 91 ? -6.604 -4.666 14.135 1.00 97.62 91 LEU A CA 1
ATOM 615 C C . LEU A 1 91 ? -5.796 -5.848 13.576 1.00 97.62 91 LEU A C 1
ATOM 617 O O . LEU A 1 91 ? -5.001 -5.659 12.657 1.00 97.62 91 LEU A O 1
ATOM 621 N N . GLU A 1 92 ? -6.024 -7.067 14.059 1.00 97.38 92 GLU A N 1
ATOM 622 C CA . GLU A 1 92 ? -5.375 -8.269 13.521 1.00 97.38 92 GLU A CA 1
ATOM 623 C C . GLU A 1 92 ? -5.692 -8.478 12.032 1.00 97.38 92 GLU A C 1
ATOM 625 O O . GLU A 1 92 ? -4.789 -8.751 11.235 1.00 97.38 92 GLU A O 1
ATOM 630 N N . GLN A 1 93 ? -6.948 -8.272 11.625 1.00 96.88 93 GLN A N 1
ATOM 631 C CA . GLN A 1 93 ? -7.345 -8.341 10.218 1.00 96.88 93 GLN A CA 1
ATOM 632 C C . GLN A 1 93 ? -6.632 -7.275 9.375 1.00 96.88 93 GLN A C 1
ATOM 634 O O . GLN A 1 93 ? -6.095 -7.590 8.309 1.00 96.88 93 GLN A O 1
ATOM 639 N N . VAL A 1 94 ? -6.591 -6.026 9.851 1.00 95.69 94 VAL A N 1
ATOM 640 C CA . VAL A 1 94 ? -5.874 -4.934 9.177 1.00 95.69 94 VAL A CA 1
ATOM 641 C C . VAL A 1 94 ? -4.393 -5.278 9.029 1.00 95.69 94 VAL A C 1
ATOM 643 O O . VAL A 1 94 ? -3.827 -5.123 7.947 1.00 95.69 94 VAL A O 1
ATOM 646 N N . MET A 1 95 ? -3.761 -5.808 10.076 1.00 96.62 95 MET A N 1
ATOM 647 C CA . MET A 1 95 ? -2.366 -6.247 10.034 1.00 96.62 95 MET A CA 1
ATOM 648 C C . MET A 1 95 ? -2.133 -7.348 8.989 1.00 96.62 95 MET A C 1
ATOM 650 O O . MET A 1 95 ? -1.106 -7.320 8.311 1.00 96.62 95 MET A O 1
ATOM 654 N N . GLY A 1 96 ? -3.079 -8.274 8.807 1.00 95.94 96 GLY A N 1
ATOM 655 C CA . GLY A 1 96 ? -2.973 -9.374 7.841 1.00 95.94 96 GLY A CA 1
ATOM 656 C C . GLY A 1 96 ? -2.842 -8.934 6.377 1.00 95.94 96 GLY A C 1
ATOM 657 O O . GLY A 1 96 ? -2.205 -9.628 5.588 1.00 95.94 96 GLY A O 1
ATOM 658 N N . ILE A 1 97 ? -3.386 -7.768 6.020 1.00 94.25 97 ILE A N 1
ATOM 659 C CA . ILE A 1 97 ? -3.325 -7.212 4.655 1.00 94.25 97 ILE A CA 1
ATOM 660 C C . ILE A 1 97 ? -2.312 -6.068 4.508 1.00 94.25 97 ILE A C 1
ATOM 662 O O . ILE A 1 97 ? -2.204 -5.470 3.437 1.00 94.25 97 ILE A O 1
ATOM 666 N N . SER A 1 98 ? -1.576 -5.747 5.574 1.00 94.44 98 SER A N 1
ATOM 667 C CA . SER A 1 98 ? -0.721 -4.562 5.633 1.00 94.44 98 SER A CA 1
ATOM 668 C C . SER A 1 98 ? 0.773 -4.857 5.463 1.00 94.44 98 SER A C 1
ATOM 670 O O . SER A 1 98 ? 1.266 -5.980 5.638 1.00 94.44 98 SER A O 1
ATOM 672 N N . GLY A 1 99 ? 1.523 -3.800 5.139 1.00 93.38 99 GLY A N 1
ATOM 673 C CA . GLY A 1 99 ? 2.977 -3.839 5.025 1.00 93.38 99 GLY A CA 1
ATOM 674 C C . GLY A 1 99 ? 3.699 -4.088 6.363 1.00 93.38 99 GLY A C 1
ATOM 675 O O . GLY A 1 99 ? 3.076 -4.096 7.431 1.00 93.38 99 GLY A O 1
ATOM 676 N N . PRO A 1 100 ? 5.015 -4.371 6.321 1.00 94.12 100 PRO A N 1
ATOM 677 C CA . PRO A 1 100 ? 5.809 -4.692 7.509 1.00 94.12 100 PRO A CA 1
ATOM 678 C C . PRO A 1 100 ? 5.775 -3.621 8.607 1.00 94.12 100 PRO A C 1
ATOM 680 O O . PRO A 1 100 ? 5.691 -3.969 9.784 1.00 94.12 100 PRO A O 1
ATOM 683 N N . GLY A 1 101 ? 5.822 -2.341 8.242 1.00 94.75 101 GLY A N 1
ATOM 684 C CA . GLY A 1 101 ? 5.791 -1.205 9.157 1.00 94.75 101 GLY A CA 1
ATOM 685 C C . GLY A 1 101 ? 4.455 -1.100 9.880 1.00 94.75 101 GLY A C 1
ATOM 686 O O . GLY A 1 101 ? 4.425 -1.020 11.110 1.00 94.75 101 GLY A O 1
ATOM 687 N N . VAL A 1 102 ? 3.341 -1.194 9.149 1.00 96.44 102 VAL A N 1
ATOM 688 C CA . VAL A 1 102 ? 2.001 -1.221 9.760 1.00 96.44 102 VAL A CA 1
ATOM 689 C C . VAL A 1 102 ? 1.824 -2.450 10.650 1.00 96.44 102 VAL A C 1
ATOM 691 O O . VAL A 1 102 ? 1.284 -2.323 11.746 1.00 96.44 102 VAL A O 1
ATOM 694 N N . ARG A 1 103 ? 2.325 -3.625 10.245 1.00 96.50 103 ARG A N 1
ATOM 695 C CA . ARG A 1 103 ? 2.294 -4.836 11.084 1.00 96.50 103 ARG A CA 1
ATOM 696 C C . ARG A 1 103 ? 3.076 -4.662 12.384 1.00 96.50 103 ARG A C 1
ATOM 698 O O . ARG A 1 103 ? 2.569 -5.016 13.444 1.00 96.50 103 ARG A O 1
ATOM 705 N N . ALA A 1 104 ? 4.278 -4.096 12.327 1.00 95.81 104 ALA A N 1
ATOM 706 C CA . ALA A 1 104 ? 5.082 -3.844 13.520 1.00 95.81 104 ALA A CA 1
ATOM 707 C C . ALA A 1 104 ? 4.412 -2.824 14.460 1.00 95.81 104 ALA A C 1
ATOM 709 O O . ALA A 1 104 ? 4.342 -3.042 15.671 1.00 95.81 104 ALA A O 1
ATOM 710 N N . ALA A 1 105 ? 3.872 -1.734 13.909 1.00 95.88 105 ALA A N 1
ATOM 711 C CA . ALA A 1 105 ? 3.173 -0.717 14.689 1.00 95.88 105 ALA A CA 1
ATOM 712 C C . ALA A 1 105 ? 1.852 -1.241 15.285 1.00 95.88 105 ALA A C 1
ATOM 714 O O . ALA A 1 105 ? 1.558 -0.979 16.451 1.00 95.88 105 ALA A O 1
ATOM 715 N N . GLY A 1 106 ? 1.102 -2.044 14.526 1.00 96.81 106 GLY A N 1
ATOM 716 C CA . GLY A 1 106 ? -0.117 -2.704 14.987 1.00 96.81 106 GLY A CA 1
ATOM 717 C C . GLY A 1 106 ? 0.152 -3.707 16.107 1.00 96.81 106 GLY A C 1
ATOM 718 O O . GLY A 1 106 ? -0.545 -3.690 17.116 1.00 96.81 106 GLY A O 1
ATOM 719 N N . ALA A 1 107 ? 1.222 -4.503 16.008 1.00 97.19 107 ALA A N 1
ATOM 720 C CA . ALA A 1 107 ? 1.624 -5.417 17.080 1.00 97.19 107 ALA A CA 1
ATOM 721 C C . ALA A 1 107 ? 1.929 -4.674 18.392 1.00 97.19 107 ALA A C 1
ATOM 723 O O . ALA A 1 107 ? 1.541 -5.123 19.470 1.00 97.19 107 ALA A O 1
ATOM 724 N N . LYS A 1 108 ? 2.568 -3.499 18.308 1.00 96.88 108 LYS A N 1
ATOM 725 C CA . LYS A 1 108 ? 2.794 -2.635 19.475 1.00 96.88 108 LYS A CA 1
ATOM 726 C C . LYS A 1 108 ? 1.480 -2.123 20.073 1.00 96.88 108 LYS A C 1
ATOM 728 O O . LYS A 1 108 ? 1.361 -2.086 21.293 1.00 96.88 108 LYS A O 1
ATOM 733 N N . ALA A 1 109 ? 0.508 -1.748 19.240 1.00 97.12 109 ALA A N 1
ATOM 734 C CA . ALA A 1 109 ? -0.807 -1.315 19.710 1.00 97.12 109 ALA A CA 1
ATOM 735 C C . ALA A 1 109 ? -1.596 -2.465 20.365 1.00 97.12 109 ALA A C 1
ATOM 737 O O . ALA A 1 109 ? -2.195 -2.262 21.417 1.00 97.12 109 ALA A O 1
ATOM 738 N N . LEU A 1 110 ? -1.540 -3.683 19.808 1.00 97.38 110 LEU A N 1
ATOM 739 C CA . LEU A 1 110 ? -2.172 -4.879 20.388 1.00 97.38 110 LEU A CA 1
ATOM 740 C C . LEU A 1 110 ? -1.628 -5.237 21.776 1.00 97.38 110 LEU A C 1
ATOM 742 O O . LEU A 1 110 ? -2.389 -5.717 22.614 1.00 97.38 110 LEU A O 1
ATOM 746 N N . ALA A 1 111 ? -0.338 -4.991 22.022 1.00 97.25 111 ALA A N 1
ATOM 747 C CA . ALA A 1 111 ? 0.297 -5.200 23.324 1.00 97.25 111 ALA A CA 1
ATOM 748 C C . ALA A 1 111 ? -0.112 -4.158 24.388 1.00 97.25 111 ALA A C 1
ATOM 750 O O . ALA A 1 111 ? 0.255 -4.302 25.554 1.00 97.25 111 ALA A O 1
ATOM 751 N N . GLY A 1 112 ? -0.831 -3.104 23.991 1.00 95.94 112 GLY A N 1
ATOM 752 C CA . GLY A 1 112 ? -1.315 -2.043 24.866 1.00 95.94 112 GLY A CA 1
ATOM 753 C C . GLY A 1 112 ? -2.771 -2.211 25.310 1.00 95.94 112 GLY A C 1
ATOM 754 O O . GLY A 1 112 ? -3.372 -3.291 25.279 1.00 95.94 112 GLY A O 1
ATOM 755 N N . SER A 1 113 ? -3.347 -1.092 25.739 1.00 96.25 113 SER A N 1
ATOM 756 C CA . SER A 1 113 ? -4.745 -0.976 26.150 1.00 96.25 113 SER A CA 1
ATOM 757 C C . SER A 1 113 ? -5.705 -0.955 24.953 1.00 96.25 113 SER A C 1
ATOM 759 O O . SER A 1 113 ? -5.311 -0.683 23.818 1.00 96.25 113 SER A O 1
ATOM 761 N N . ALA A 1 114 ? -7.004 -1.157 25.199 1.00 95.00 114 ALA A N 1
ATOM 762 C CA . ALA A 1 114 ? -8.036 -0.957 24.176 1.00 95.00 114 ALA A CA 1
ATOM 763 C C . ALA A 1 114 ? -7.983 0.452 23.550 1.00 95.00 114 ALA A C 1
ATOM 765 O O . ALA A 1 114 ? -8.225 0.616 22.355 1.00 95.00 114 ALA A O 1
ATOM 766 N N . ALA A 1 115 ? -7.616 1.468 24.341 1.00 96.12 115 ALA A N 1
ATOM 767 C CA . ALA A 1 115 ? -7.450 2.833 23.856 1.00 96.12 115 ALA A CA 1
ATOM 768 C C . ALA A 1 115 ? -6.277 2.958 22.869 1.00 96.12 115 ALA A C 1
ATOM 770 O O . ALA A 1 115 ? -6.403 3.675 21.878 1.00 96.12 115 ALA A O 1
ATOM 771 N N . ASP A 1 116 ? -5.179 2.225 23.084 1.00 97.00 116 ASP A N 1
ATOM 772 C CA . ASP A 1 116 ? -4.032 2.207 22.166 1.00 97.00 116 ASP A CA 1
ATOM 773 C C . ASP A 1 116 ? -4.403 1.568 20.823 1.00 97.00 116 ASP A C 1
ATOM 775 O O . ASP A 1 116 ? -4.093 2.113 19.761 1.00 97.00 116 ASP A O 1
ATOM 779 N N . VAL A 1 117 ? -5.138 0.452 20.861 1.00 97.50 117 VAL A N 1
ATOM 780 C CA . VAL A 1 117 ? -5.668 -0.215 19.661 1.00 97.50 117 VAL A CA 1
ATOM 781 C C . VAL A 1 117 ? -6.604 0.726 18.894 1.00 97.50 117 VAL A C 1
ATOM 783 O O . VAL A 1 117 ? -6.465 0.888 17.680 1.00 97.50 117 VAL A O 1
ATOM 786 N N . GLN A 1 118 ? -7.521 1.400 19.593 1.00 96.25 118 GLN A N 1
ATOM 787 C CA . GLN A 1 118 ? -8.463 2.335 18.976 1.00 96.25 118 GLN A CA 1
ATOM 788 C C . GLN A 1 118 ? -7.743 3.542 18.365 1.00 96.25 118 GLN A C 1
ATOM 790 O O . GLN A 1 118 ? -8.041 3.933 17.237 1.00 96.25 118 GLN A 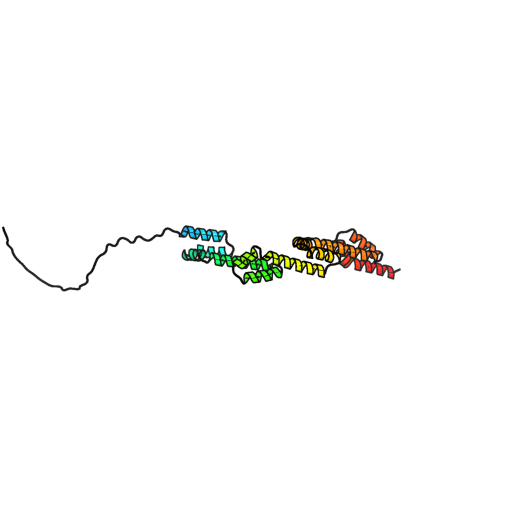O 1
ATOM 795 N N . ALA A 1 119 ? -6.788 4.135 19.085 1.00 95.75 119 ALA A N 1
ATOM 796 C CA . ALA A 1 119 ? -6.005 5.268 18.601 1.00 95.75 119 ALA A CA 1
ATOM 797 C C . ALA A 1 119 ? -5.198 4.897 17.350 1.00 95.75 119 ALA A C 1
ATOM 799 O O . ALA A 1 119 ? -5.112 5.679 16.396 1.00 95.75 119 ALA A O 1
ATOM 800 N N . PHE A 1 120 ? -4.657 3.678 17.316 1.00 96.25 120 PHE A N 1
ATOM 801 C CA . PHE A 1 120 ? -3.962 3.171 16.145 1.00 96.25 120 PHE A CA 1
ATOM 802 C C . PHE A 1 120 ? -4.900 3.027 14.939 1.00 96.25 120 PHE A C 1
ATOM 804 O O . PHE A 1 120 ? -4.596 3.562 13.869 1.00 96.25 120 PHE A O 1
ATOM 811 N N . LEU A 1 121 ? -6.068 2.403 15.128 1.00 95.00 121 LEU A N 1
ATOM 812 C CA . LEU A 1 121 ? -7.084 2.235 14.082 1.00 95.00 121 LEU A CA 1
ATOM 813 C C . LEU A 1 121 ? -7.655 3.567 13.568 1.00 95.00 121 LEU A C 1
ATOM 815 O O . LEU A 1 121 ? -7.950 3.688 12.383 1.00 95.00 121 LEU A O 1
ATOM 819 N N . ASN A 1 122 ? -7.767 4.584 14.423 1.00 94.88 122 ASN A N 1
ATOM 820 C CA . ASN A 1 122 ? -8.325 5.885 14.043 1.00 94.88 122 ASN A CA 1
ATOM 821 C C . ASN A 1 122 ? -7.355 6.767 13.240 1.00 94.88 122 ASN A C 1
ATOM 823 O O . ASN A 1 122 ? -7.788 7.718 12.593 1.00 94.88 122 ASN A O 1
ATOM 827 N N . GLY A 1 123 ? -6.048 6.498 13.284 1.00 90.50 123 GLY A N 1
ATOM 828 C CA . GLY A 1 123 ? -5.081 7.341 12.576 1.00 90.50 123 GLY A CA 1
ATOM 829 C C . GLY A 1 123 ? -3.610 7.034 12.830 1.00 90.50 123 GLY A C 1
ATOM 830 O O . GLY A 1 123 ? -2.764 7.467 12.045 1.00 90.50 123 GLY A O 1
ATOM 831 N N . GLY A 1 124 ? -3.283 6.250 13.863 1.00 90.50 124 GLY A N 1
ATOM 832 C CA . GLY A 1 124 ? -1.899 5.852 14.147 1.00 90.50 124 GLY A CA 1
ATOM 833 C C . GLY A 1 124 ? -1.227 5.052 13.022 1.00 90.50 124 GLY A C 1
ATOM 834 O O . GLY A 1 124 ? -0.001 5.024 12.942 1.00 90.50 124 GLY A O 1
ATOM 835 N N . MET A 1 125 ? -2.003 4.474 12.101 1.00 92.25 125 MET A N 1
ATOM 836 C CA . MET A 1 125 ? -1.481 3.775 10.920 1.00 92.25 125 MET A CA 1
ATOM 837 C C . MET A 1 125 ? -0.816 4.695 9.889 1.00 92.25 125 MET A C 1
ATOM 839 O O . MET A 1 125 ? 0.050 4.232 9.152 1.00 92.25 125 MET A O 1
ATOM 843 N N . LYS A 1 126 ? -1.189 5.983 9.815 1.00 92.25 126 LYS A N 1
ATOM 844 C CA . LYS A 1 126 ? -0.821 6.863 8.688 1.00 92.25 126 LYS A CA 1
ATOM 845 C C . LYS A 1 126 ? 0.689 6.910 8.438 1.00 92.25 126 LYS A C 1
ATOM 847 O O . LYS A 1 126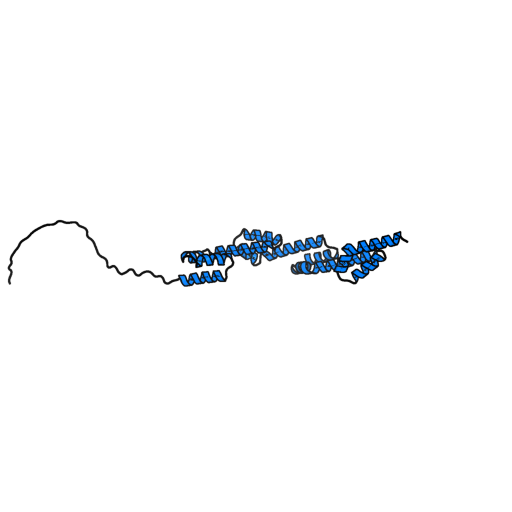 ? 1.130 6.733 7.307 1.00 92.25 126 LYS A O 1
ATOM 852 N N . LYS A 1 127 ? 1.476 7.099 9.500 1.00 91.12 127 LYS A N 1
ATOM 853 C CA . LYS A 1 127 ? 2.941 7.157 9.401 1.00 91.12 127 LYS A CA 1
ATOM 854 C C . LYS A 1 127 ? 3.548 5.813 8.997 1.00 91.12 127 LYS A C 1
ATOM 856 O O . LYS A 1 127 ? 4.463 5.779 8.186 1.00 91.12 127 LYS A O 1
ATOM 861 N N . ALA A 1 128 ? 3.021 4.714 9.533 1.00 94.00 128 ALA A N 1
ATOM 862 C CA . ALA A 1 128 ? 3.507 3.376 9.213 1.00 94.00 128 ALA A CA 1
ATOM 863 C C . ALA A 1 128 ? 3.214 2.991 7.751 1.00 94.00 128 ALA A C 1
ATOM 865 O O . ALA A 1 128 ? 4.059 2.386 7.098 1.00 94.00 128 ALA A O 1
ATOM 866 N N . VAL A 1 129 ? 2.054 3.399 7.220 1.00 95.06 129 VAL A N 1
ATOM 867 C CA . VAL A 1 129 ? 1.712 3.244 5.796 1.00 95.06 129 VAL A CA 1
ATOM 868 C C . VAL A 1 129 ? 2.669 4.045 4.917 1.00 95.06 129 VAL A C 1
ATOM 870 O O . VAL A 1 129 ? 3.168 3.512 3.929 1.00 95.06 129 VAL A O 1
ATOM 873 N N . GLU A 1 130 ? 2.951 5.301 5.274 1.00 94.94 130 GLU A N 1
ATOM 874 C CA . GLU A 1 130 ? 3.915 6.127 4.537 1.00 94.94 130 GLU A CA 1
ATOM 875 C C . GLU A 1 130 ? 5.305 5.472 4.503 1.00 94.94 130 GLU A C 1
ATOM 877 O O . GLU A 1 130 ? 5.932 5.397 3.445 1.00 94.94 130 GLU A O 1
ATOM 882 N N . ASP A 1 131 ? 5.777 4.963 5.642 1.00 94.12 131 ASP A N 1
ATOM 883 C CA . ASP A 1 131 ? 7.075 4.292 5.725 1.00 94.12 131 ASP A CA 1
ATOM 884 C C . ASP A 1 131 ? 7.121 3.049 4.831 1.00 94.12 131 ASP A C 1
ATOM 886 O O . ASP A 1 131 ? 8.063 2.878 4.053 1.00 94.12 131 ASP A O 1
ATOM 890 N N . ASP A 1 132 ? 6.070 2.226 4.860 1.00 96.69 132 ASP A N 1
ATOM 891 C CA . ASP A 1 132 ? 5.944 1.059 3.984 1.00 96.69 132 ASP A CA 1
ATOM 892 C C . ASP A 1 132 ? 5.940 1.448 2.496 1.00 96.69 132 ASP A C 1
ATOM 894 O O . ASP A 1 132 ? 6.585 0.792 1.670 1.00 96.69 132 ASP A O 1
ATOM 898 N N . GLN A 1 133 ? 5.262 2.539 2.133 1.00 97.75 133 GLN A N 1
ATOM 899 C CA . GLN A 1 133 ? 5.259 3.057 0.766 1.00 97.75 133 GLN A CA 1
ATOM 900 C C . GLN A 1 133 ? 6.650 3.527 0.326 1.00 97.75 133 GLN A C 1
ATOM 902 O O . GLN A 1 133 ? 7.086 3.192 -0.778 1.00 97.75 133 GLN A O 1
ATOM 907 N N . ARG A 1 134 ? 7.380 4.255 1.177 1.00 97.44 134 ARG A N 1
ATOM 908 C CA . ARG A 1 134 ? 8.748 4.708 0.873 1.00 97.44 134 ARG A CA 1
ATOM 909 C C . ARG A 1 134 ? 9.716 3.535 0.739 1.00 97.44 134 ARG A C 1
ATOM 911 O O . ARG A 1 134 ? 10.540 3.529 -0.173 1.00 97.44 134 ARG A O 1
ATOM 918 N N . VAL A 1 135 ? 9.580 2.502 1.571 1.00 96.88 135 VAL A N 1
ATOM 919 C CA . VAL A 1 135 ? 10.346 1.253 1.417 1.00 96.88 135 VAL A CA 1
ATOM 920 C C . VAL A 1 135 ? 10.046 0.598 0.069 1.00 96.88 135 VAL A C 1
ATOM 922 O O . VAL A 1 135 ? 10.974 0.240 -0.661 1.00 96.88 135 VAL A O 1
ATOM 925 N N . ARG A 1 136 ? 8.767 0.482 -0.306 1.00 97.81 136 ARG A N 1
ATOM 926 C CA . ARG A 1 136 ? 8.370 -0.092 -1.599 1.00 97.81 136 ARG A CA 1
ATOM 927 C C . ARG A 1 136 ? 8.914 0.718 -2.777 1.00 97.81 136 ARG A C 1
ATOM 929 O O . ARG A 1 136 ? 9.403 0.134 -3.743 1.00 97.81 136 ARG A O 1
ATOM 936 N N . LEU A 1 137 ? 8.874 2.046 -2.691 1.00 98.31 137 LEU A N 1
ATOM 937 C CA . LEU A 1 137 ? 9.458 2.934 -3.693 1.00 98.31 137 LEU A CA 1
ATOM 938 C C . LEU A 1 137 ? 10.965 2.685 -3.829 1.00 98.31 137 LEU A C 1
ATOM 940 O O . LEU A 1 137 ? 11.442 2.501 -4.947 1.00 98.31 137 LEU A O 1
ATOM 944 N N . SER A 1 138 ? 11.704 2.603 -2.718 1.00 97.81 138 SER A N 1
ATOM 945 C CA . SER A 1 138 ? 13.145 2.302 -2.728 1.00 97.81 138 SER A CA 1
ATOM 946 C C . SER A 1 138 ? 13.462 0.964 -3.400 1.00 97.81 138 SER A C 1
ATOM 948 O O . SER A 1 138 ? 14.429 0.863 -4.152 1.00 97.81 138 SER A O 1
ATOM 950 N N . GLN A 1 139 ? 12.642 -0.066 -3.176 1.00 97.75 139 GLN A N 1
ATOM 951 C CA . GLN A 1 139 ? 12.811 -1.376 -3.819 1.00 97.75 139 GLN A CA 1
ATOM 952 C C . GLN A 1 139 ? 12.618 -1.301 -5.343 1.00 97.75 139 GLN A C 1
ATOM 954 O O . GLN A 1 139 ? 13.393 -1.892 -6.102 1.00 97.75 139 GLN A O 1
ATOM 959 N N . ILE A 1 140 ? 11.620 -0.537 -5.800 1.00 98.12 140 ILE A N 1
ATOM 960 C CA . ILE A 1 140 ? 11.400 -0.270 -7.229 1.00 98.12 140 ILE A CA 1
ATOM 961 C C . ILE A 1 140 ? 12.580 0.518 -7.807 1.00 98.12 140 ILE A C 1
ATOM 963 O O . ILE A 1 140 ? 13.100 0.164 -8.861 1.00 98.12 140 ILE A O 1
ATOM 967 N N . MET A 1 141 ? 13.053 1.547 -7.102 1.00 97.44 141 MET A N 1
ATOM 968 C CA . MET A 1 141 ? 14.204 2.350 -7.519 1.00 97.44 141 MET A CA 1
ATOM 969 C C . MET A 1 141 ? 15.477 1.504 -7.661 1.00 97.44 141 MET A C 1
ATOM 971 O O . MET A 1 141 ? 16.224 1.671 -8.622 1.00 97.44 141 MET A O 1
ATOM 975 N N . ALA A 1 142 ? 15.720 0.564 -6.743 1.00 97.88 142 ALA A N 1
ATOM 976 C CA . ALA A 1 142 ? 16.907 -0.291 -6.769 1.00 97.88 142 ALA A CA 1
ATOM 977 C C . ALA A 1 142 ? 16.967 -1.197 -8.013 1.00 97.88 142 ALA A C 1
ATOM 979 O O . ALA A 1 142 ? 18.051 -1.452 -8.539 1.00 97.88 142 ALA A O 1
ATOM 980 N N . THR A 1 143 ? 15.811 -1.656 -8.497 1.00 96.31 143 THR A N 1
ATOM 981 C CA . THR A 1 143 ? 15.701 -2.620 -9.608 1.00 96.31 143 THR A CA 1
ATOM 982 C C . THR A 1 143 ? 15.293 -1.988 -10.942 1.00 96.31 143 THR A C 1
ATOM 984 O O . THR A 1 143 ? 15.412 -2.631 -11.982 1.00 96.31 143 THR A O 1
ATOM 987 N N . GLY A 1 144 ? 14.840 -0.733 -10.931 1.00 95.31 144 GLY A N 1
ATOM 988 C CA . GLY A 1 144 ? 14.365 -0.017 -12.111 1.00 95.31 144 GLY A CA 1
ATOM 989 C C . GLY A 1 144 ? 15.461 0.409 -13.093 1.00 95.31 144 GLY A C 1
ATOM 990 O O . GLY A 1 144 ? 16.642 0.537 -12.744 1.00 95.31 144 GLY A O 1
ATOM 991 N N . GLY A 1 145 ? 15.037 0.673 -14.331 1.00 97.06 145 GLY A N 1
ATOM 992 C CA . GLY A 1 145 ? 15.852 1.332 -15.349 1.00 97.06 145 GLY A CA 1
ATOM 993 C C . GLY A 1 145 ? 16.114 2.815 -15.035 1.00 97.06 145 GLY A C 1
ATOM 994 O O . GLY A 1 145 ? 15.668 3.323 -13.998 1.00 97.06 145 GLY A O 1
ATOM 995 N N . PRO A 1 146 ? 16.889 3.519 -15.879 1.00 97.94 146 PRO A N 1
ATOM 996 C CA . PRO A 1 146 ? 17.265 4.915 -15.646 1.00 97.94 146 PRO A CA 1
ATOM 997 C C . PRO A 1 146 ? 16.072 5.864 -15.452 1.00 97.94 146 PRO A C 1
ATOM 999 O O . PRO A 1 146 ? 16.085 6.674 -14.522 1.00 97.94 146 PRO A O 1
ATOM 1002 N N . GLY A 1 147 ? 15.030 5.748 -16.275 1.00 98.06 147 GLY A N 1
ATOM 1003 C CA . GLY A 1 147 ? 13.810 6.545 -16.189 1.00 98.06 147 GLY A CA 1
ATOM 1004 C C . GLY A 1 147 ? 13.021 6.246 -14.921 1.00 98.06 147 GLY A C 1
ATOM 1005 O O . GLY A 1 147 ? 12.625 7.171 -14.208 1.00 98.06 147 GLY A O 1
ATOM 1006 N N . VAL A 1 148 ? 12.870 4.965 -14.567 1.00 98.56 148 VAL A N 1
ATOM 1007 C CA . VAL A 1 148 ? 12.241 4.564 -13.295 1.00 98.56 148 VAL A CA 1
ATOM 1008 C C . VAL A 1 148 ? 13.004 5.124 -12.102 1.00 98.56 148 VAL A C 1
ATOM 1010 O O . VAL A 1 148 ? 12.383 5.652 -11.185 1.00 98.56 148 VAL A O 1
ATOM 1013 N N . LYS A 1 149 ? 14.339 5.051 -12.110 1.00 98.62 149 LYS A N 1
ATOM 1014 C CA . LYS A 1 149 ? 15.191 5.590 -11.040 1.00 98.62 149 LYS A CA 1
ATOM 1015 C C . LYS A 1 149 ? 15.033 7.096 -10.884 1.00 98.62 149 LYS A C 1
ATOM 1017 O O . LYS A 1 149 ? 14.888 7.570 -9.760 1.00 98.62 149 LYS A O 1
ATOM 1022 N N . ALA A 1 150 ? 15.015 7.836 -11.990 1.00 98.31 150 ALA A N 1
ATOM 1023 C CA . ALA A 1 150 ? 14.811 9.280 -11.969 1.00 98.31 150 ALA A CA 1
ATOM 1024 C C . ALA A 1 150 ? 13.417 9.652 -11.431 1.00 98.31 150 ALA A C 1
ATOM 1026 O O . ALA A 1 150 ? 13.294 10.507 -10.552 1.00 98.31 150 ALA A O 1
ATOM 1027 N N . ALA A 1 151 ? 12.369 8.976 -11.910 1.00 98.38 151 ALA A N 1
ATOM 1028 C CA . ALA A 1 151 ? 11.000 9.202 -11.454 1.00 98.38 151 ALA A CA 1
ATOM 1029 C C . ALA A 1 151 ? 10.809 8.826 -9.974 1.00 98.38 151 ALA A C 1
ATOM 1031 O O . ALA A 1 151 ? 10.169 9.571 -9.231 1.00 98.38 151 ALA A O 1
ATOM 1032 N N . ALA A 1 152 ? 11.401 7.711 -9.539 1.00 98.38 152 ALA A N 1
ATOM 1033 C CA . ALA A 1 152 ? 11.385 7.274 -8.149 1.00 98.38 152 ALA A CA 1
ATOM 1034 C C . ALA A 1 152 ? 12.109 8.275 -7.242 1.00 98.38 152 ALA A C 1
ATOM 1036 O O . ALA A 1 152 ? 11.548 8.668 -6.226 1.00 98.38 152 ALA A O 1
ATOM 1037 N N . GLY A 1 153 ? 13.304 8.741 -7.624 1.00 98.19 153 GLY A N 1
ATOM 1038 C CA . GLY A 1 153 ? 14.050 9.750 -6.865 1.00 98.19 153 GLY A CA 1
ATOM 1039 C C . GLY A 1 153 ? 13.238 11.030 -6.665 1.00 98.19 153 GLY A C 1
ATOM 1040 O O . GLY A 1 153 ? 13.042 11.469 -5.537 1.00 98.19 153 GLY A O 1
ATOM 1041 N N . LYS A 1 154 ? 12.631 11.549 -7.741 1.00 98.31 154 LYS A N 1
ATOM 1042 C CA . LYS A 1 154 ? 11.747 12.722 -7.663 1.00 98.31 154 LYS A CA 1
ATOM 1043 C C . LYS A 1 154 ? 10.560 12.514 -6.717 1.00 98.31 154 LYS A C 1
ATOM 1045 O O . LYS A 1 154 ? 10.152 13.451 -6.040 1.00 98.31 154 LYS A O 1
ATOM 1050 N N . ALA A 1 155 ? 9.974 11.320 -6.705 1.00 98.44 155 ALA A N 1
ATOM 1051 C CA . ALA A 1 155 ? 8.870 11.003 -5.806 1.00 98.44 155 ALA A CA 1
ATOM 1052 C C . ALA A 1 155 ? 9.335 10.805 -4.354 1.00 98.44 155 ALA A C 1
ATOM 1054 O O . ALA A 1 155 ? 8.625 11.206 -3.435 1.00 98.44 155 ALA A O 1
ATOM 1055 N N . MET A 1 156 ? 10.527 10.239 -4.140 1.00 97.94 156 MET A N 1
ATOM 1056 C CA . MET A 1 156 ? 11.128 10.079 -2.814 1.00 97.94 156 MET A CA 1
ATOM 1057 C C . MET A 1 156 ? 11.369 11.430 -2.137 1.00 97.94 156 MET A C 1
ATOM 1059 O O . MET A 1 156 ? 11.021 11.591 -0.966 1.00 97.94 156 MET A O 1
ATOM 1063 N N . ASP A 1 157 ? 11.900 12.396 -2.887 1.00 97.50 157 ASP A N 1
ATOM 1064 C CA . ASP A 1 157 ? 12.198 13.753 -2.409 1.00 97.50 157 ASP A CA 1
ATOM 1065 C C . ASP A 1 157 ? 10.935 14.621 -2.228 1.00 97.50 157 ASP A C 1
ATOM 1067 O O . ASP A 1 157 ? 11.011 15.758 -1.759 1.00 97.50 157 ASP A O 1
ATOM 1071 N N . GLY A 1 158 ? 9.769 14.100 -2.619 1.00 96.56 158 GLY A N 1
ATOM 1072 C CA . GLY A 1 158 ? 8.486 14.787 -2.566 1.00 96.56 158 GLY A CA 1
ATOM 1073 C C . GLY A 1 158 ? 7.624 14.452 -1.346 1.00 96.56 158 GLY A C 1
ATOM 1074 O O . GLY A 1 158 ? 8.053 13.911 -0.320 1.00 96.56 158 GLY A O 1
ATOM 1075 N N . THR A 1 159 ? 6.346 14.792 -1.483 1.00 97.44 159 THR A N 1
ATOM 1076 C CA . THR A 1 159 ? 5.298 14.530 -0.493 1.00 97.44 159 THR A CA 1
ATOM 1077 C C . THR A 1 159 ? 4.856 13.062 -0.498 1.00 97.44 159 THR A C 1
ATOM 1079 O O . THR A 1 159 ? 5.168 12.290 -1.403 1.00 97.44 159 THR A O 1
ATOM 1082 N N . VAL A 1 160 ? 4.062 12.660 0.497 1.00 95.06 160 VAL A N 1
ATOM 1083 C CA . VAL A 1 160 ? 3.440 11.319 0.531 1.00 95.06 160 VAL A CA 1
ATOM 1084 C C . VAL A 1 160 ? 2.544 11.071 -0.684 1.00 95.06 160 VAL A C 1
ATOM 1086 O O . VAL A 1 160 ? 2.480 9.950 -1.196 1.00 95.06 160 VAL A O 1
ATOM 1089 N N . ASP A 1 161 ? 1.895 12.119 -1.187 1.00 97.44 161 ASP A N 1
ATOM 1090 C CA . ASP A 1 161 ? 1.065 12.036 -2.386 1.00 97.44 161 ASP A CA 1
ATOM 1091 C C . ASP A 1 161 ? 1.926 11.791 -3.632 1.00 97.44 161 ASP A C 1
ATOM 1093 O O . ASP A 1 161 ? 1.525 11.037 -4.519 1.00 97.44 161 ASP A O 1
ATOM 1097 N N . ASP A 1 162 ? 3.146 12.340 -3.681 1.00 98.25 162 ASP A N 1
ATOM 1098 C CA . ASP A 1 162 ? 4.111 12.051 -4.746 1.00 98.25 162 ASP A CA 1
ATOM 1099 C C . ASP A 1 162 ? 4.561 10.589 -4.724 1.00 98.25 162 ASP A C 1
ATOM 1101 O O . ASP A 1 162 ? 4.559 9.932 -5.769 1.00 98.25 162 ASP A O 1
ATOM 1105 N N . VAL A 1 163 ? 4.876 10.061 -3.537 1.00 98.38 163 VAL A N 1
ATOM 1106 C CA . VAL A 1 163 ? 5.209 8.642 -3.343 1.00 98.38 163 VAL A CA 1
ATOM 1107 C C . VAL A 1 163 ? 4.042 7.759 -3.789 1.00 98.38 163 VAL A C 1
ATOM 1109 O O . VAL A 1 163 ? 4.229 6.834 -4.580 1.00 98.38 163 VAL A O 1
ATOM 1112 N N . THR A 1 164 ? 2.825 8.064 -3.337 1.00 97.81 164 THR A N 1
ATOM 1113 C CA . THR A 1 164 ? 1.620 7.288 -3.666 1.00 97.81 164 THR A CA 1
ATOM 1114 C C . THR A 1 164 ? 1.332 7.310 -5.166 1.00 97.81 164 THR A C 1
ATOM 1116 O O . THR A 1 164 ? 1.120 6.260 -5.774 1.00 97.81 164 THR A O 1
ATOM 1119 N N . ARG A 1 165 ? 1.392 8.486 -5.799 1.00 98.31 165 ARG A N 1
ATOM 1120 C CA . ARG A 1 165 ? 1.197 8.640 -7.245 1.00 98.31 165 ARG A CA 1
ATOM 1121 C C . ARG A 1 165 ? 2.253 7.887 -8.050 1.00 98.31 165 ARG A C 1
ATOM 1123 O O . ARG A 1 165 ? 1.925 7.246 -9.047 1.00 98.31 165 ARG A O 1
ATOM 1130 N N . PHE A 1 166 ? 3.513 7.915 -7.621 1.00 98.62 166 PHE A N 1
ATOM 1131 C CA . PHE A 1 166 ? 4.557 7.126 -8.268 1.00 98.62 166 PHE A CA 1
ATOM 1132 C C . PHE A 1 166 ? 4.276 5.623 -8.174 1.00 98.62 166 PHE A C 1
ATOM 1134 O O . PHE A 1 166 ? 4.360 4.926 -9.184 1.00 98.62 166 PHE A O 1
ATOM 1141 N N . LEU A 1 167 ? 3.905 5.130 -6.988 1.00 98.12 167 LEU A N 1
ATOM 1142 C CA . LEU A 1 167 ? 3.592 3.716 -6.773 1.00 98.12 167 LEU A CA 1
ATOM 1143 C C . LEU A 1 167 ? 2.360 3.251 -7.560 1.00 98.12 167 LEU A C 1
ATOM 1145 O O . LEU A 1 167 ? 2.320 2.096 -7.979 1.00 98.12 167 LEU A O 1
ATOM 1149 N N . ASN A 1 168 ? 1.369 4.113 -7.769 1.00 97.88 168 ASN A N 1
ATOM 1150 C CA . ASN A 1 168 ? 0.147 3.733 -8.478 1.00 97.88 168 ASN A CA 1
ATOM 1151 C C . ASN A 1 168 ? 0.279 3.859 -9.999 1.00 97.88 168 ASN A C 1
ATOM 1153 O O . ASN A 1 168 ? -0.267 3.034 -10.723 1.00 97.88 168 ASN A O 1
ATOM 1157 N N . GLU A 1 169 ? 1.015 4.859 -10.488 1.00 96.94 169 GLU A N 1
ATOM 1158 C CA . GLU A 1 169 ? 1.016 5.221 -11.912 1.00 96.94 169 GLU A CA 1
ATOM 1159 C C . GLU A 1 169 ? 2.430 5.476 -12.444 1.00 96.94 169 GLU A C 1
ATOM 1161 O O . GLU A 1 169 ? 2.848 4.881 -13.441 1.00 96.94 169 GLU A O 1
ATOM 1166 N N . GLY A 1 170 ? 3.195 6.341 -11.766 1.00 97.81 170 GLY A N 1
ATOM 1167 C CA . GLY A 1 170 ? 4.462 6.868 -12.287 1.00 97.81 170 GLY A CA 1
ATOM 1168 C C . GLY A 1 170 ? 5.495 5.791 -12.629 1.00 97.81 170 GLY A C 1
ATOM 1169 O O . GLY A 1 170 ? 6.181 5.894 -13.645 1.00 97.81 170 GLY A O 1
ATOM 1170 N N . GLN A 1 171 ? 5.567 4.724 -11.832 1.00 98.00 171 GLN A N 1
ATOM 1171 C CA . GLN A 1 171 ? 6.502 3.624 -12.064 1.00 98.00 171 GLN A CA 1
ATOM 1172 C C . GLN A 1 171 ? 6.220 2.813 -13.335 1.00 98.00 171 GLN A C 1
ATOM 1174 O O . GLN A 1 171 ? 7.139 2.184 -13.856 1.00 98.00 171 GLN A O 1
ATOM 1179 N N . PHE A 1 172 ? 4.970 2.765 -13.802 1.00 97.31 172 PHE A N 1
ATOM 1180 C CA . PHE A 1 172 ? 4.592 1.998 -14.991 1.00 97.31 172 PHE A CA 1
ATOM 1181 C C . PHE A 1 172 ? 4.920 2.796 -16.242 1.00 97.31 172 PHE A C 1
ATOM 1183 O O . PHE A 1 172 ? 5.632 2.301 -17.108 1.00 97.31 172 PHE A O 1
ATOM 1190 N N . LYS A 1 173 ? 4.541 4.079 -16.255 1.00 97.06 173 LYS A N 1
ATOM 1191 C CA . LYS A 1 173 ? 4.919 4.995 -17.331 1.00 97.06 173 LYS A CA 1
ATOM 1192 C C . LYS A 1 173 ? 6.438 5.070 -17.510 1.00 97.06 173 LYS A C 1
ATOM 1194 O O . LYS A 1 173 ? 6.928 4.967 -18.627 1.00 97.06 173 LYS A O 1
ATOM 1199 N N . ALA A 1 174 ? 7.184 5.216 -16.415 1.00 98.06 174 ALA A N 1
ATOM 1200 C CA . ALA A 1 174 ? 8.639 5.293 -16.487 1.00 98.06 174 ALA A CA 1
ATOM 1201 C C . ALA A 1 174 ? 9.278 3.991 -17.010 1.00 98.06 174 ALA A C 1
ATOM 1203 O O . ALA A 1 174 ? 10.293 4.050 -17.697 1.00 98.06 174 ALA A O 1
ATOM 1204 N N . ARG A 1 175 ? 8.676 2.826 -16.722 1.00 97.94 175 ARG A N 1
ATOM 1205 C CA . ARG A 1 175 ? 9.107 1.539 -17.292 1.00 97.94 175 ARG A CA 1
ATOM 1206 C C . ARG A 1 175 ? 8.829 1.451 -18.785 1.00 97.94 175 ARG A C 1
ATOM 1208 O O . ARG A 1 175 ? 9.710 1.022 -19.516 1.00 97.94 175 ARG A O 1
ATOM 1215 N N . ASP A 1 176 ? 7.655 1.889 -19.230 1.00 97.75 176 ASP A N 1
ATOM 1216 C CA . ASP A 1 176 ? 7.315 1.912 -20.656 1.00 97.75 176 ASP A CA 1
ATOM 1217 C C . ASP A 1 176 ? 8.288 2.806 -21.444 1.00 97.75 176 ASP A C 1
ATOM 1219 O O . ASP A 1 176 ? 8.738 2.442 -22.532 1.00 97.75 176 ASP A O 1
ATOM 1223 N N . ASP A 1 177 ? 8.646 3.961 -20.875 1.00 97.81 177 ASP A N 1
ATOM 1224 C CA . ASP A 1 177 ? 9.615 4.884 -21.466 1.00 97.81 177 ASP A CA 1
ATOM 1225 C C . ASP A 1 177 ? 11.027 4.241 -21.517 1.00 97.81 177 ASP A C 1
ATOM 1227 O O . ASP A 1 177 ? 11.680 4.272 -22.564 1.00 97.81 177 ASP A O 1
ATOM 1231 N N . ASP A 1 178 ? 11.473 3.580 -20.438 1.00 98.38 178 ASP A N 1
ATOM 1232 C CA . ASP A 1 178 ? 12.743 2.829 -20.400 1.00 98.38 178 ASP A CA 1
ATOM 1233 C C . ASP A 1 178 ? 12.779 1.673 -21.423 1.00 98.38 178 ASP A C 1
ATOM 1235 O O . ASP A 1 178 ? 13.784 1.475 -22.116 1.00 98.38 178 ASP A O 1
ATOM 1239 N N . ASP A 1 179 ? 11.682 0.926 -21.557 1.00 98.31 179 ASP A N 1
ATOM 1240 C CA . ASP A 1 179 ? 11.556 -0.190 -22.497 1.00 98.31 179 ASP A CA 1
ATOM 1241 C C . ASP A 1 179 ? 11.652 0.301 -23.952 1.00 98.31 179 ASP A C 1
ATOM 1243 O O . ASP A 1 179 ? 12.388 -0.274 -24.762 1.00 98.31 179 ASP A O 1
ATOM 1247 N N . ARG A 1 180 ? 10.995 1.417 -24.296 1.00 98.00 180 ARG A N 1
ATOM 1248 C CA . ARG A 1 180 ? 11.093 2.023 -25.638 1.00 98.00 180 ARG A CA 1
ATOM 1249 C C . ARG A 1 180 ? 12.510 2.498 -25.963 1.00 98.00 180 ARG A C 1
ATOM 1251 O O . ARG A 1 180 ? 12.975 2.312 -27.093 1.00 98.00 180 ARG A O 1
ATOM 1258 N N . VAL A 1 181 ? 13.223 3.064 -24.986 1.00 98.00 181 VAL A N 1
ATOM 1259 C CA . VAL A 1 181 ? 14.640 3.431 -25.150 1.00 98.00 181 VAL A CA 1
ATOM 1260 C C . VAL A 1 181 ? 15.484 2.188 -25.428 1.00 98.00 181 VAL A C 1
ATOM 1262 O O . VAL A 1 181 ? 16.257 2.175 -26.389 1.00 98.00 181 VAL A O 1
ATOM 1265 N N . LYS A 1 182 ? 15.306 1.119 -24.643 1.00 97.56 182 LYS A N 1
ATOM 1266 C CA . LYS A 1 182 ? 16.035 -0.141 -24.833 1.00 97.56 182 LYS A CA 1
ATOM 1267 C C . LYS A 1 182 ? 15.759 -0.765 -26.202 1.00 97.56 182 LYS A C 1
ATOM 1269 O O . LYS A 1 182 ? 16.694 -1.191 -26.877 1.00 97.56 182 LYS A O 1
ATOM 1274 N N . LEU A 1 183 ? 14.500 -0.787 -26.638 1.00 98.00 183 LEU A N 1
ATOM 1275 C CA . LEU A 1 183 ? 14.124 -1.284 -27.961 1.00 98.00 183 LEU A CA 1
ATOM 1276 C C . LEU A 1 183 ? 14.820 -0.482 -29.065 1.00 98.00 183 LEU A C 1
ATOM 1278 O O . LEU A 1 183 ? 15.404 -1.071 -29.972 1.00 98.00 183 LEU A O 1
ATOM 1282 N N . THR A 1 184 ? 14.821 0.849 -28.966 1.00 97.19 184 THR A N 1
ATOM 1283 C CA . THR A 1 184 ? 15.458 1.722 -29.966 1.00 97.19 184 THR A CA 1
ATOM 1284 C C . THR A 1 184 ? 16.970 1.486 -30.049 1.00 97.19 184 THR A C 1
ATOM 1286 O O . THR A 1 184 ? 17.545 1.490 -31.138 1.00 97.19 184 THR A O 1
ATOM 1289 N N . GLN A 1 185 ? 17.628 1.221 -28.915 1.00 96.12 185 GLN A N 1
ATOM 1290 C CA . GLN A 1 185 ? 19.048 0.859 -28.888 1.00 96.12 185 GLN A CA 1
ATOM 1291 C C . GLN A 1 185 ? 19.317 -0.465 -29.616 1.00 96.12 185 GLN A C 1
ATOM 1293 O O . GLN A 1 185 ? 20.238 -0.524 -30.429 1.00 96.12 185 GLN A O 1
ATOM 1298 N N . LEU A 1 186 ? 18.496 -1.496 -29.376 1.00 95.69 186 LEU A N 1
ATOM 1299 C CA . LEU A 1 186 ? 18.597 -2.783 -30.080 1.00 95.69 186 LEU A CA 1
ATOM 1300 C C . LEU A 1 186 ? 18.307 -2.644 -31.578 1.00 95.69 186 LEU A C 1
ATOM 1302 O O . LEU A 1 186 ? 18.977 -3.271 -32.392 1.00 95.69 186 LEU A O 1
ATOM 1306 N N . MET A 1 187 ? 17.345 -1.799 -31.953 1.00 95.94 187 MET A N 1
ATOM 1307 C CA . MET A 1 187 ? 17.044 -1.493 -33.353 1.00 95.94 187 MET A CA 1
ATOM 1308 C C . MET A 1 187 ? 18.244 -0.845 -34.059 1.00 95.94 187 MET A C 1
ATOM 1310 O O . MET A 1 187 ? 18.541 -1.168 -35.207 1.00 95.94 187 MET A O 1
ATOM 1314 N N . SER A 1 188 ? 18.952 0.060 -33.378 1.00 95.50 188 SER A N 1
ATOM 1315 C CA . SER A 1 188 ? 20.113 0.759 -33.940 1.00 95.50 188 SER A CA 1
ATOM 1316 C C . SER A 1 188 ? 21.305 -0.176 -34.180 1.00 95.50 188 SER A C 1
ATOM 1318 O O . SER A 1 188 ? 21.964 -0.079 -35.216 1.00 95.50 188 SER A O 1
ATOM 1320 N N . SER A 1 189 ? 21.562 -1.105 -33.252 1.00 93.81 189 SER A N 1
ATOM 1321 C CA . SER A 1 189 ? 22.688 -2.046 -33.332 1.00 93.81 189 SER A CA 1
ATOM 1322 C C . SER A 1 189 ? 22.378 -3.361 -34.057 1.00 93.81 189 SER A C 1
ATOM 1324 O O . SER A 1 189 ? 23.307 -4.095 -34.389 1.00 93.81 189 SER A O 1
ATOM 1326 N N . GLY A 1 190 ? 21.102 -3.672 -34.299 1.00 92.75 190 GLY A N 1
ATOM 1327 C CA . GLY A 1 190 ? 20.654 -4.909 -34.936 1.00 92.75 190 GLY A CA 1
ATOM 1328 C C . GLY A 1 190 ? 20.781 -4.937 -36.463 1.00 92.75 190 GLY A C 1
ATOM 1329 O O . GLY A 1 190 ? 20.925 -3.901 -37.125 1.00 92.75 190 GLY A O 1
ATOM 1330 N N . GLY A 1 191 ? 20.699 -6.143 -37.031 1.00 95.81 191 GLY A N 1
ATOM 1331 C CA . GLY A 1 191 ? 20.621 -6.356 -38.473 1.00 95.81 191 GLY A CA 1
ATOM 1332 C C . GLY A 1 191 ? 19.221 -6.072 -39.040 1.00 95.81 191 GLY A C 1
ATOM 1333 O O . GLY A 1 191 ? 18.351 -5.538 -38.340 1.00 95.81 191 GLY A O 1
ATOM 1334 N N . PRO A 1 192 ? 19.000 -6.341 -40.339 1.00 96.75 192 PRO A N 1
ATOM 1335 C CA . PRO A 1 192 ? 17.743 -6.032 -41.023 1.00 96.75 192 PRO A CA 1
ATOM 1336 C C . PRO A 1 192 ? 16.491 -6.629 -40.363 1.00 96.75 192 PRO A C 1
ATOM 1338 O O . PRO A 1 192 ? 15.479 -5.932 -40.247 1.00 96.75 192 PRO A O 1
ATOM 1341 N N . GLU A 1 193 ? 16.547 -7.875 -39.889 1.00 96.88 193 GLU A N 1
ATOM 1342 C CA . GLU A 1 193 ? 15.403 -8.545 -39.267 1.00 96.88 193 GLU A CA 1
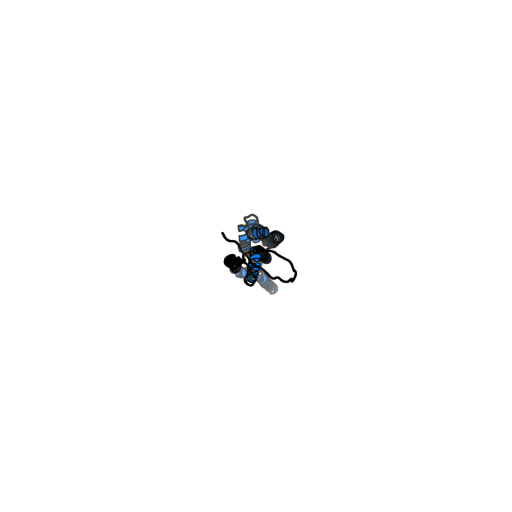ATOM 1343 C C . GLU A 1 193 ? 15.120 -7.983 -37.873 1.00 96.88 193 GLU A C 1
ATOM 1345 O O . GLU A 1 193 ? 13.957 -7.729 -37.542 1.00 96.88 193 GLU A O 1
ATOM 1350 N N . VAL A 1 194 ? 16.160 -7.690 -37.078 1.00 97.62 194 VAL A N 1
ATOM 1351 C CA . VAL A 1 194 ? 15.996 -6.980 -35.797 1.00 97.62 194 VAL A CA 1
ATOM 1352 C C . VAL A 1 194 ? 15.387 -5.600 -36.018 1.00 97.62 194 VAL A C 1
ATOM 1354 O O . VAL A 1 194 ? 14.453 -5.237 -35.306 1.00 97.62 194 VAL A O 1
ATOM 1357 N N . LYS A 1 195 ? 15.849 -4.842 -37.020 1.00 97.81 195 LYS A N 1
ATOM 1358 C CA . LYS A 1 195 ? 15.301 -3.514 -37.339 1.00 97.81 195 LYS A CA 1
ATOM 1359 C C . LYS A 1 195 ? 13.822 -3.566 -37.693 1.00 97.81 195 LYS A C 1
ATOM 1361 O O . LYS A 1 195 ? 13.037 -2.775 -37.177 1.00 97.81 195 LYS A O 1
ATOM 1366 N N . LYS A 1 196 ? 13.440 -4.521 -38.539 1.00 97.44 196 LYS A N 1
ATOM 1367 C CA . LYS A 1 196 ? 12.053 -4.729 -38.959 1.00 97.44 196 LYS A CA 1
ATOM 1368 C C . LYS A 1 196 ? 11.150 -5.110 -37.784 1.00 97.44 196 LYS A C 1
ATOM 1370 O O . LYS A 1 196 ? 10.099 -4.501 -37.603 1.00 97.44 196 LYS A O 1
ATOM 1375 N N . ALA A 1 197 ? 11.556 -6.097 -36.985 1.00 97.38 197 ALA A N 1
ATOM 1376 C CA . ALA A 1 197 ? 10.765 -6.572 -35.852 1.00 97.38 197 ALA A CA 1
ATOM 1377 C C . ALA A 1 197 ? 10.662 -5.521 -34.732 1.00 97.38 197 ALA A C 1
ATOM 1379 O O . ALA A 1 197 ? 9.578 -5.309 -34.192 1.00 97.38 197 ALA A O 1
ATOM 1380 N N . ALA A 1 198 ? 11.759 -4.821 -34.428 1.00 97.75 198 ALA A N 1
ATOM 1381 C CA . ALA A 1 198 ? 11.760 -3.732 -33.456 1.00 97.75 198 ALA A CA 1
ATOM 1382 C C . ALA A 1 198 ? 10.869 -2.567 -33.911 1.00 97.75 198 ALA A C 1
ATOM 1384 O O . ALA A 1 198 ? 10.097 -2.057 -33.106 1.00 97.75 198 ALA A O 1
ATOM 1385 N N . GLY A 1 199 ? 10.926 -2.177 -35.191 1.00 97.44 199 GLY A N 1
ATOM 1386 C CA . GLY A 1 199 ? 10.060 -1.132 -35.745 1.00 97.44 199 GLY A CA 1
ATOM 1387 C C . GLY A 1 199 ? 8.574 -1.463 -35.589 1.00 97.44 199 GLY A C 1
ATOM 1388 O O . GLY A 1 199 ? 7.820 -0.654 -35.059 1.00 97.44 199 GLY A O 1
ATOM 1389 N N . ALA A 1 200 ? 8.177 -2.693 -35.934 1.00 97.75 200 ALA A N 1
ATOM 1390 C CA . ALA A 1 200 ? 6.797 -3.147 -35.757 1.00 97.75 200 ALA A CA 1
ATOM 1391 C C . ALA A 1 200 ? 6.339 -3.101 -34.287 1.00 97.75 200 ALA A C 1
ATOM 1393 O O . ALA A 1 200 ? 5.223 -2.676 -34.002 1.00 97.75 200 ALA A O 1
ATOM 1394 N N . ALA A 1 201 ? 7.202 -3.500 -33.349 1.00 98.12 201 ALA A N 1
ATOM 1395 C CA . ALA A 1 201 ? 6.898 -3.424 -31.921 1.00 98.12 201 ALA A CA 1
ATOM 1396 C C . ALA A 1 201 ? 6.842 -1.975 -31.400 1.00 98.12 201 ALA A C 1
ATOM 1398 O O . ALA A 1 201 ? 6.032 -1.665 -30.529 1.00 98.12 201 ALA A O 1
ATOM 1399 N N . LEU A 1 202 ? 7.670 -1.070 -31.934 1.00 97.25 202 LEU A N 1
ATOM 1400 C CA . LEU A 1 202 ? 7.677 0.344 -31.550 1.00 97.25 202 LEU A CA 1
ATOM 1401 C C . LEU A 1 202 ? 6.387 1.068 -31.962 1.00 97.25 202 LEU A C 1
ATOM 1403 O O . LEU A 1 202 ? 5.893 1.896 -31.188 1.00 97.25 202 LEU A O 1
ATOM 1407 N N . ASP A 1 203 ? 5.849 0.729 -33.134 1.00 97.25 203 ASP A N 1
ATOM 1408 C CA . ASP A 1 203 ? 4.581 1.249 -33.662 1.00 97.25 203 ASP A CA 1
ATOM 1409 C C . ASP A 1 203 ? 3.348 0.687 -32.920 1.00 97.25 203 ASP A C 1
ATOM 1411 O O . ASP A 1 203 ? 2.231 1.176 -33.100 1.00 97.25 203 ASP A O 1
ATOM 1415 N N . GLY A 1 204 ? 3.550 -0.324 -32.069 1.00 96.62 204 GLY A N 1
ATOM 1416 C CA . GLY A 1 204 ? 2.522 -0.967 -31.259 1.00 96.62 204 GLY A CA 1
ATOM 1417 C C . GLY A 1 204 ? 2.356 -0.404 -29.840 1.00 96.62 204 GLY A C 1
ATOM 1418 O O . GLY A 1 204 ? 2.743 0.719 -29.484 1.00 96.62 204 GLY A O 1
ATOM 1419 N N . THR A 1 205 ? 1.739 -1.229 -29.000 1.00 97.81 205 THR A N 1
ATOM 1420 C CA . THR A 1 205 ? 1.453 -0.987 -27.584 1.00 97.81 205 THR A CA 1
ATOM 1421 C C . THR A 1 205 ? 2.691 -1.193 -26.696 1.00 97.81 205 THR A C 1
ATOM 1423 O O . THR A 1 205 ? 3.676 -1.802 -27.117 1.00 97.81 205 THR A O 1
ATOM 1426 N N . PRO A 1 206 ? 2.675 -0.733 -25.427 1.00 97.12 206 PRO A N 1
ATOM 1427 C CA . PRO A 1 206 ? 3.732 -1.073 -24.471 1.00 97.12 206 PRO A CA 1
ATOM 1428 C C . PRO A 1 206 ? 3.945 -2.585 -24.288 1.00 97.12 206 PRO A C 1
ATOM 1430 O O . PRO A 1 206 ? 5.061 -3.014 -23.996 1.00 97.12 206 PRO A O 1
ATOM 1433 N N . ASP A 1 207 ? 2.901 -3.399 -24.471 1.00 97.62 207 ASP A N 1
ATOM 1434 C CA . ASP A 1 207 ? 3.024 -4.855 -24.403 1.00 97.62 207 ASP A CA 1
ATOM 1435 C C . ASP A 1 207 ? 3.770 -5.429 -25.611 1.00 97.62 207 ASP A C 1
ATOM 1437 O O . ASP A 1 207 ? 4.618 -6.296 -25.410 1.00 97.62 207 ASP A O 1
ATOM 1441 N N . ASP A 1 208 ? 3.572 -4.883 -26.815 1.00 98.19 208 ASP A N 1
ATOM 1442 C CA . ASP A 1 208 ? 4.322 -5.287 -28.016 1.00 98.19 208 ASP A CA 1
ATOM 1443 C C . ASP A 1 208 ? 5.824 -4.997 -27.857 1.00 98.19 208 ASP A C 1
ATOM 1445 O O . ASP A 1 208 ? 6.678 -5.838 -28.152 1.00 98.19 208 ASP A O 1
ATOM 1449 N N . VAL A 1 209 ? 6.162 -3.828 -27.296 1.00 98.44 209 VAL A N 1
ATOM 1450 C CA . VAL A 1 209 ? 7.547 -3.469 -26.944 1.00 98.44 209 VAL A CA 1
ATOM 1451 C C . VAL A 1 209 ? 8.129 -4.484 -25.956 1.00 98.44 209 VAL A C 1
ATOM 1453 O O . VAL A 1 209 ? 9.232 -4.996 -26.162 1.00 98.44 209 VAL A O 1
ATOM 1456 N N . ARG A 1 210 ? 7.394 -4.813 -24.887 1.00 97.75 210 ARG A N 1
ATOM 1457 C CA . ARG A 1 210 ? 7.843 -5.785 -23.880 1.00 97.75 210 ARG A CA 1
ATOM 1458 C C . ARG A 1 210 ? 7.986 -7.195 -24.439 1.00 97.75 210 ARG A C 1
ATOM 1460 O O . ARG A 1 210 ? 8.922 -7.897 -24.059 1.00 97.75 210 ARG A O 1
ATOM 1467 N N . GLU A 1 211 ? 7.077 -7.627 -25.304 1.00 97.69 211 GLU A N 1
ATOM 1468 C CA . GLU A 1 211 ? 7.138 -8.937 -25.951 1.00 97.69 211 GLU A CA 1
ATOM 1469 C C . GLU A 1 211 ? 8.372 -9.042 -26.848 1.00 97.69 211 GLU A C 1
ATOM 1471 O O . GLU A 1 211 ? 9.138 -10.010 -26.745 1.00 97.69 211 GLU A O 1
ATOM 1476 N N . PHE A 1 212 ? 8.640 -8.000 -27.639 1.00 98.19 212 PHE A N 1
ATOM 1477 C CA . PHE A 1 212 ? 9.858 -7.918 -28.431 1.00 98.19 212 PHE A CA 1
ATOM 1478 C C . PHE A 1 212 ? 11.113 -7.999 -27.553 1.00 98.19 212 PHE A C 1
ATOM 1480 O O . PHE A 1 212 ? 11.992 -8.821 -27.809 1.00 98.19 212 PHE A O 1
ATOM 1487 N N . LEU A 1 213 ? 11.183 -7.207 -26.478 1.00 97.31 213 LEU A N 1
ATOM 1488 C CA . LEU A 1 213 ? 12.325 -7.214 -25.558 1.00 97.31 213 LEU A CA 1
ATOM 1489 C C . LEU A 1 213 ? 12.510 -8.546 -24.817 1.00 97.31 213 LEU A C 1
ATOM 1491 O O . LEU A 1 213 ? 13.632 -8.871 -24.426 1.00 97.31 213 LEU A O 1
ATOM 1495 N N . ARG A 1 214 ? 11.427 -9.294 -24.578 1.00 96.62 214 ARG A N 1
ATOM 1496 C CA . ARG A 1 214 ? 11.464 -10.576 -23.864 1.00 96.62 214 ARG A CA 1
ATOM 1497 C C . ARG A 1 214 ? 11.912 -11.723 -24.767 1.00 96.62 214 ARG A C 1
ATOM 1499 O O . ARG A 1 214 ? 12.735 -12.528 -24.332 1.00 96.62 214 ARG A O 1
ATOM 1506 N N . ALA A 1 215 ? 11.345 -11.816 -25.969 1.00 94.69 215 ALA A N 1
ATOM 1507 C CA . ALA A 1 215 ? 11.515 -12.974 -26.850 1.00 94.69 215 ALA A CA 1
ATOM 1508 C C . ALA A 1 215 ? 11.724 -12.619 -28.333 1.00 94.69 215 ALA A C 1
ATOM 1510 O O . ALA A 1 215 ? 12.422 -13.346 -29.043 1.00 94.69 215 ALA A O 1
ATOM 1511 N N . GLY A 1 216 ? 11.130 -11.524 -28.821 1.00 94.56 216 GLY A N 1
ATOM 1512 C CA . GLY A 1 216 ? 11.205 -11.158 -30.241 1.00 94.56 216 GLY A CA 1
ATOM 1513 C C . GLY A 1 216 ? 12.621 -10.817 -30.712 1.00 94.56 216 GLY A C 1
ATOM 1514 O O . GLY A 1 216 ? 12.997 -11.164 -31.832 1.00 94.56 216 GLY A O 1
ATOM 1515 N N . TRP A 1 217 ? 13.433 -10.205 -29.846 1.00 94.50 217 TRP A N 1
ATOM 1516 C CA . TRP A 1 217 ? 14.812 -9.842 -30.166 1.00 94.50 217 TRP A CA 1
ATOM 1517 C C . TRP A 1 217 ? 15.674 -11.064 -30.506 1.00 94.50 217 TRP A C 1
ATOM 1519 O O . TRP A 1 217 ? 16.377 -11.046 -31.513 1.00 94.50 217 TRP A O 1
ATOM 1529 N N . GLN A 1 218 ? 15.594 -12.140 -29.718 1.00 95.44 218 GLN A N 1
ATOM 1530 C CA . GLN A 1 218 ? 16.395 -13.352 -29.923 1.00 95.44 218 GLN A CA 1
ATOM 1531 C C . GLN A 1 218 ? 16.057 -14.021 -31.259 1.00 95.44 218 GLN A C 1
ATOM 1533 O O . GLN A 1 218 ? 16.953 -14.443 -31.988 1.00 95.44 218 GLN A O 1
ATOM 1538 N N . VAL A 1 219 ? 14.765 -14.085 -31.600 1.00 96.25 219 VAL A N 1
ATOM 1539 C CA . VAL A 1 219 ? 14.297 -14.660 -32.870 1.00 96.25 219 VAL A CA 1
ATOM 1540 C C . VAL A 1 219 ? 14.804 -13.836 -34.049 1.00 96.25 219 VAL A C 1
ATOM 1542 O O . VAL A 1 219 ? 15.339 -14.393 -35.006 1.00 96.25 219 VAL A O 1
ATOM 1545 N N . ALA A 1 220 ? 14.665 -12.512 -33.980 1.00 95.62 220 ALA A N 1
ATOM 1546 C CA . ALA A 1 220 ? 15.108 -11.629 -35.049 1.00 95.62 220 ALA A CA 1
ATOM 1547 C C . ALA A 1 220 ? 16.638 -11.658 -35.223 1.00 95.62 220 ALA A C 1
ATOM 1549 O O . ALA A 1 220 ? 17.123 -11.741 -36.348 1.00 95.62 220 ALA A O 1
ATOM 1550 N N . ALA A 1 221 ? 17.395 -11.691 -34.123 1.00 95.19 221 ALA A N 1
ATOM 1551 C CA . ALA A 1 221 ? 18.851 -11.798 -34.156 1.00 95.19 221 ALA A CA 1
ATOM 1552 C C . ALA A 1 221 ? 19.334 -13.139 -34.742 1.00 95.19 221 ALA A C 1
ATOM 1554 O O . ALA A 1 221 ? 20.304 -13.161 -35.496 1.00 95.19 221 ALA A O 1
ATOM 1555 N N . SER A 1 222 ? 18.639 -14.249 -34.454 1.00 95.69 222 SER A N 1
ATOM 1556 C CA . SER A 1 222 ? 18.938 -15.554 -35.065 1.00 95.69 222 SER A CA 1
ATOM 1557 C C . SER A 1 222 ? 18.773 -15.513 -36.585 1.00 95.69 222 SER A C 1
ATOM 1559 O O . SER A 1 222 ? 19.618 -16.026 -37.311 1.00 95.69 222 SER A O 1
ATOM 1561 N N . ARG A 1 223 ? 17.721 -14.850 -37.083 1.00 94.75 223 ARG A N 1
ATOM 1562 C CA . ARG A 1 223 ? 17.488 -14.699 -38.529 1.00 94.75 223 ARG A CA 1
ATOM 1563 C C . ARG A 1 223 ? 18.531 -13.818 -39.206 1.00 94.75 223 ARG A C 1
ATOM 1565 O O . ARG A 1 223 ? 18.960 -14.130 -40.315 1.00 94.75 223 ARG A O 1
ATOM 1572 N N . ASP A 1 224 ? 18.961 -12.747 -38.542 1.00 94.94 224 ASP A N 1
ATOM 1573 C CA . ASP A 1 224 ? 20.083 -11.938 -39.024 1.00 94.94 224 ASP A CA 1
ATOM 1574 C C . ASP A 1 224 ? 21.350 -12.801 -39.158 1.00 94.94 224 ASP A C 1
ATOM 1576 O O . ASP A 1 224 ? 22.035 -12.736 -40.177 1.00 94.94 224 ASP A O 1
ATOM 1580 N N . GLN A 1 225 ? 21.634 -13.664 -38.177 1.00 92.62 225 GLN A N 1
ATOM 1581 C CA . GLN A 1 225 ? 22.791 -14.560 -38.219 1.00 92.62 225 GLN A CA 1
ATOM 1582 C C . GLN A 1 225 ? 22.686 -15.618 -39.328 1.00 92.62 225 GLN A C 1
ATOM 1584 O O . GLN A 1 225 ? 23.666 -15.843 -40.033 1.00 92.62 225 GLN A O 1
ATOM 1589 N N . GLU A 1 226 ? 21.521 -16.241 -39.514 1.00 91.62 226 GLU A N 1
ATOM 1590 C CA . GLU A 1 226 ? 21.271 -17.189 -40.611 1.00 91.62 226 GLU A CA 1
ATOM 1591 C C . GLU A 1 226 ? 21.444 -16.528 -41.984 1.00 91.62 226 GLU A C 1
ATOM 1593 O O . GLU A 1 226 ? 22.038 -17.105 -42.891 1.00 91.62 226 GLU A O 1
ATOM 1598 N N . THR A 1 227 ? 20.990 -15.282 -42.131 1.00 85.25 227 THR A N 1
ATOM 1599 C CA . THR A 1 227 ? 21.151 -14.529 -43.382 1.00 85.25 227 THR A CA 1
ATOM 1600 C C . THR A 1 227 ? 22.626 -14.256 -43.690 1.00 85.25 227 THR A C 1
ATOM 1602 O O . THR A 1 227 ? 23.024 -14.276 -44.852 1.00 85.25 227 THR A O 1
ATOM 1605 N N . LEU A 1 228 ? 23.454 -14.039 -42.664 1.00 84.25 228 LEU A N 1
ATOM 1606 C CA . LEU A 1 228 ? 24.893 -13.811 -42.823 1.00 84.25 228 LEU A CA 1
ATOM 1607 C C . LEU A 1 228 ? 25.696 -15.088 -43.113 1.00 84.25 228 LEU A C 1
ATOM 1609 O O . LEU A 1 228 ? 26.783 -14.981 -43.668 1.00 84.25 228 LEU A O 1
ATOM 1613 N N . THR A 1 229 ? 25.221 -16.273 -42.717 1.00 83.12 229 THR A N 1
ATOM 1614 C CA . THR A 1 229 ? 25.950 -17.542 -42.926 1.00 83.12 229 THR A CA 1
ATOM 1615 C C . THR A 1 229 ? 25.581 -18.259 -44.222 1.00 83.12 229 THR A C 1
ATOM 1617 O O . THR A 1 229 ? 26.309 -19.159 -44.639 1.00 83.12 229 THR A O 1
ATOM 1620 N N . VAL A 1 230 ? 24.462 -17.885 -44.848 1.00 72.56 230 VAL A N 1
ATOM 1621 C CA . VAL A 1 230 ? 23.982 -18.462 -46.116 1.00 72.56 230 VAL A CA 1
ATOM 1622 C C . VAL A 1 230 ? 24.396 -17.620 -47.339 1.00 72.56 230 VAL A C 1
ATOM 1624 O O . VAL A 1 230 ? 24.352 -18.132 -48.459 1.00 72.56 230 VAL A O 1
ATOM 1627 N N . ALA A 1 231 ? 24.802 -16.361 -47.140 1.00 54.88 231 ALA A N 1
ATOM 1628 C CA . ALA A 1 231 ? 25.304 -15.449 -48.178 1.00 54.88 231 ALA A CA 1
ATOM 1629 C C . ALA A 1 231 ? 26.815 -15.604 -48.421 1.00 54.88 231 ALA A C 1
ATOM 1631 O O . ALA A 1 231 ? 27.223 -15.466 -49.598 1.00 54.88 231 ALA A O 1
#